Protein AF-A0AAV1QJA2-F1 (afdb_monomer)

Sequence (203 aa):
ILEAPDDVLLERSQGKLVDPLTGDVYHQTFIWPPDAAVAGRLEERRSQSETQRLAELQRYRCEVTGLSSTYQHVLKKISGDQPATDVYQQVLAFVQTRHRSRTPRILLLGPPGSGKSHQAKMLSEKYKLVDVCCGQLLRSVAADGSALGEEIQSYLDSGRPVPDTLVLQVLGERLSRVDCSCRGWILHGFPCDLQQAKSLQES

Organism: Scomber scombrus (NCBI:txid13677)

Secondary structure (DSSP, 8-state):
-EE--HHHHHHTTSSEEE-TTT--EEETTTB--S-HHHHTT-EE--PPPHHHHHHHHHHHHHHHHHHHHHTTTT---EESSS-HHHHHHHHHHHHHT---SS--EEEE---TTS-HHHHHHHHHHHHTPEEEEHHHHHHHHHTS--HHHHHHHHHHHTTPPPPHHHHHHHHHHHHHSHHHHHH-EEEES---SHHHHHHHHH-

pLDDT: mean 87.48, std 7.42, range [51.69, 95.75]

Radius of gyration: 16.8 Å; Cα contacts (8 Å, |Δi|>4): 249; chains: 1; bounding box: 40×44×44 Å

InterPro domains:
  IPR000850 Adenylate kinase/UMP-CMP kinase [PR00094] (107-120)
  IPR000850 Adenylate kinase/UMP-CMP kinase [PR00094] (135-149)
  IPR000850 Adenylate kinase/UMP-CMP kinase [PR00094] (185-201)
  IPR000850 Adenylate kinase/UMP-CMP kinase [PTHR23359] (96-202)
  IPR000850 Adenylate kinase/UMP-CMP kinase [cd01428] (105-202)
  IPR027417 P-loop containing nucleoside triphosphate hydrolase [G3DSA:3.40.50.300] (1-99)
  IPR027417 P-loop containing nucleoside triphosphate hydrolase [G3DSA:3.40.50.300] (100-203)
  IPR027417 P-loop containing nucleoside triphosphate hydrolase [SSF52540] (50-127)
  IPR027417 P-loop containing nucleoside triphosphate hydrolase [SSF52540] (104-201)

Solvent-accessible surface area (backbone atoms only — not comparable to full-atom values): 11539 Å² total; per-residue (Å²): 66,40,42,63,59,68,69,62,25,54,58,53,53,49,63,38,26,29,31,81,87,80,63,48,71,36,24,74,87,87,40,66,69,90,46,66,76,57,53,78,56,48,38,77,51,88,76,70,53,71,69,54,52,52,50,52,47,52,51,38,63,65,24,48,58,49,48,48,61,78,40,53,94,80,60,58,82,42,65,44,82,56,60,71,68,57,40,45,51,54,54,46,53,59,64,60,71,61,87,56,106,59,57,51,78,42,79,56,49,58,53,77,44,50,50,59,70,53,53,42,51,58,47,18,70,74,66,59,29,39,69,41,47,45,70,58,52,53,51,54,41,28,70,64,75,42,77,68,10,51,55,48,35,54,25,61,76,69,70,44,84,71,55,66,71,60,53,49,52,55,47,51,57,60,54,67,33,67,64,32,62,68,42,4,32,36,34,26,81,54,66,78,39,50,68,50,46,51,56,63,72,77,106

Nearest PDB structures (foldseek):
  6rze-assembly1_A  TM=8.597E-01  e=1.613E-08  Escherichia coli
  6s36-assembly1_A  TM=8.596E-01  e=2.341E-08  Escherichia coli
  4w5h-assembly1_A  TM=8.570E-01  e=6.288E-07  Streptococcus pneumoniae D39
  1dvr-assembly1_B  TM=8.888E-01  e=1.596E-06  Saccharomyces cerevisiae
  3umf-assembly1_A  TM=8.681E-01  e=2.790E-06  Schistosoma mansoni

Mean predicted aligned error: 7.93 Å

Foldseek 3Di:
DEDEDPVLQLVLLPQWWAQPPPRAIAGPPQGADPDPVSNVRIDDDPRDDSVVLVVQVVLLVVFVVLVCVLCVVLDDYDYLPDRPVVSLVVVVVSQPVDPDPFQGAAEQDDGHSSCSRVSQVVCCVVQVAAEAELVVLLCVLLPPPDPLNVVSVVCVVVVHDDDLVSSCVSVVVVCPDPRCRPRNHYYYPPDSHNVRVVVVVVD

Structure (mmCIF, N/CA/C/O backbone):
data_AF-A0AAV1QJA2-F1
#
_entry.id   AF-A0AAV1QJA2-F1
#
loop_
_atom_site.group_PDB
_atom_site.id
_atom_site.type_symbol
_atom_site.label_atom_id
_atom_site.label_alt_id
_atom_site.label_comp_id
_atom_site.label_asym_id
_atom_site.label_entity_id
_atom_site.label_seq_id
_atom_site.pdbx_PDB_ins_code
_atom_site.Cartn_x
_atom_site.Cartn_y
_atom_site.Cartn_z
_atom_site.occupancy
_atom_site.B_iso_or_equiv
_atom_site.auth_seq_id
_atom_site.auth_comp_id
_atom_site.auth_asym_id
_atom_site.auth_atom_id
_atom_site.pdbx_PDB_model_num
ATOM 1 N N . ILE A 1 1 ? 9.629 -4.278 1.537 1.00 87.88 1 ILE A N 1
ATOM 2 C CA . ILE A 1 1 ? 9.748 -2.843 1.192 1.00 87.88 1 ILE A CA 1
ATOM 3 C C . ILE A 1 1 ? 10.308 -2.733 -0.214 1.00 87.88 1 ILE A C 1
ATOM 5 O O . ILE A 1 1 ? 11.307 -3.388 -0.501 1.00 87.88 1 ILE A O 1
ATOM 9 N N . LEU A 1 2 ? 9.653 -1.936 -1.060 1.00 91.06 2 LEU A N 1
ATOM 10 C CA . LEU A 1 2 ? 10.176 -1.534 -2.367 1.00 91.06 2 LEU A CA 1
ATOM 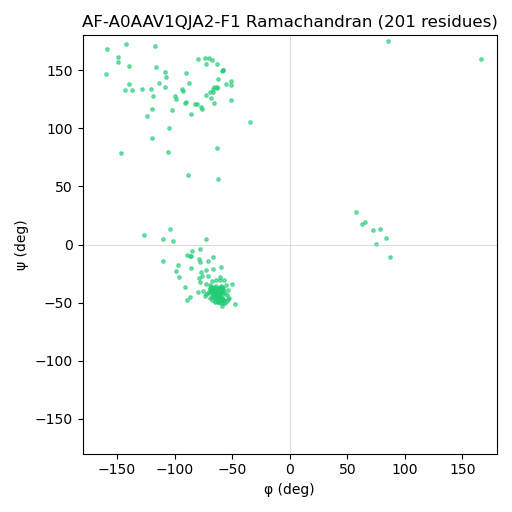11 C C . LEU A 1 2 ? 10.970 -0.231 -2.217 1.00 91.06 2 LEU A C 1
ATOM 13 O O . LEU A 1 2 ? 10.412 0.764 -1.753 1.00 91.06 2 LEU A O 1
ATOM 17 N N . GLU A 1 3 ? 12.247 -0.245 -2.589 1.00 90.75 3 GLU A N 1
ATOM 18 C CA . GLU A 1 3 ? 13.162 0.901 -2.485 1.00 90.75 3 GLU A CA 1
ATOM 19 C C . GLU A 1 3 ? 13.575 1.381 -3.876 1.00 90.75 3 GLU A C 1
ATOM 21 O O . GLU A 1 3 ? 13.852 0.568 -4.743 1.00 90.75 3 GLU A O 1
ATOM 26 N N . ALA A 1 4 ? 13.641 2.688 -4.101 1.00 90.25 4 ALA A N 1
ATOM 27 C CA . ALA A 1 4 ? 14.201 3.255 -5.325 1.00 90.25 4 ALA A CA 1
ATOM 28 C C . ALA A 1 4 ? 14.844 4.623 -5.019 1.00 90.25 4 ALA A C 1
ATOM 30 O O . ALA A 1 4 ? 14.553 5.191 -3.951 1.00 90.25 4 ALA A O 1
ATOM 31 N N . PRO A 1 5 ? 15.723 5.124 -5.904 1.00 89.81 5 PRO A N 1
ATOM 32 C CA . PRO A 1 5 ? 16.243 6.489 -5.850 1.00 89.81 5 PRO A CA 1
ATOM 33 C C . PRO A 1 5 ? 15.130 7.548 -5.925 1.00 89.81 5 PRO A C 1
ATOM 35 O O . PRO A 1 5 ? 14.073 7.308 -6.513 1.00 89.81 5 PRO A O 1
ATOM 38 N N . ASP A 1 6 ? 15.336 8.705 -5.292 1.00 87.75 6 ASP A N 1
ATOM 39 C CA . ASP A 1 6 ? 14.297 9.739 -5.175 1.00 87.75 6 ASP A CA 1
ATOM 40 C C . ASP A 1 6 ? 13.982 10.409 -6.521 1.00 87.75 6 ASP A C 1
ATOM 42 O O . ASP A 1 6 ? 12.818 10.662 -6.809 1.00 87.75 6 ASP A O 1
ATOM 46 N N . ASP A 1 7 ? 14.983 10.626 -7.369 1.00 87.06 7 ASP A N 1
ATOM 47 C CA . ASP A 1 7 ? 14.836 11.109 -8.748 1.00 87.06 7 ASP A CA 1
ATOM 48 C C . ASP A 1 7 ? 13.940 10.181 -9.582 1.00 87.06 7 ASP A C 1
ATOM 50 O O . ASP A 1 7 ? 12.962 10.633 -10.181 1.00 87.06 7 ASP A O 1
ATOM 54 N N . VAL A 1 8 ? 14.181 8.869 -9.510 1.00 88.25 8 VAL A N 1
ATOM 55 C CA . VAL A 1 8 ? 13.352 7.848 -10.171 1.00 88.25 8 VAL A CA 1
ATOM 56 C C . VAL A 1 8 ? 11.915 7.865 -9.635 1.00 88.25 8 VAL A C 1
ATOM 58 O O . VAL A 1 8 ? 10.948 7.715 -10.387 1.00 88.25 8 VAL A O 1
ATOM 61 N N . LEU A 1 9 ? 11.737 8.038 -8.322 1.00 88.19 9 LEU A N 1
ATOM 62 C CA . LEU A 1 9 ? 10.411 8.096 -7.700 1.00 88.19 9 LEU A CA 1
ATOM 63 C C . LEU A 1 9 ? 9.649 9.367 -8.074 1.00 88.19 9 LEU A C 1
ATOM 65 O O . LEU A 1 9 ? 8.435 9.294 -8.283 1.00 88.19 9 LEU A O 1
ATOM 69 N N . LEU A 1 10 ? 10.339 10.505 -8.169 1.00 86.06 10 LEU A N 1
ATOM 70 C CA . LEU A 1 10 ? 9.771 11.777 -8.602 1.00 86.06 10 LEU A CA 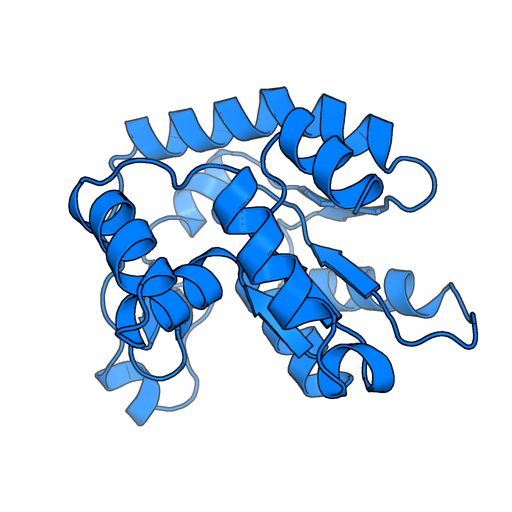1
ATOM 71 C C . LEU A 1 10 ? 9.330 11.701 -10.060 1.00 86.06 10 LEU A C 1
ATOM 73 O O . LEU A 1 10 ? 8.190 12.058 -10.351 1.00 86.06 10 LEU A O 1
ATOM 77 N N . GLU A 1 11 ? 10.148 11.143 -10.948 1.00 85.50 11 GLU A N 1
ATOM 78 C CA . GLU A 1 11 ? 9.773 10.932 -12.348 1.00 85.50 11 GLU A CA 1
ATOM 79 C C . GLU A 1 11 ? 8.524 10.039 -12.459 1.00 85.50 11 GLU A C 1
ATOM 81 O O . GLU A 1 11 ? 7.501 10.456 -12.998 1.00 85.50 11 GLU A O 1
ATOM 86 N N . ARG A 1 12 ? 8.534 8.858 -11.822 1.00 86.56 12 ARG A N 1
ATOM 87 C CA . ARG A 1 12 ? 7.398 7.905 -11.808 1.00 86.56 12 ARG A CA 1
ATOM 88 C C . ARG A 1 12 ? 6.158 8.409 -11.072 1.00 86.56 12 ARG A C 1
ATOM 90 O O . ARG A 1 12 ? 5.112 7.749 -11.040 1.00 86.56 12 ARG A O 1
ATOM 97 N N . SER A 1 13 ? 6.281 9.515 -10.348 1.00 81.56 13 SER A N 1
ATOM 98 C CA . SER A 1 13 ? 5.158 10.141 -9.660 1.00 81.56 13 SER A CA 1
ATOM 99 C C . SER A 1 13 ? 4.372 11.103 -10.546 1.00 81.56 13 SER A C 1
ATOM 101 O O . SER A 1 13 ? 3.210 11.385 -10.226 1.00 81.56 13 SER A O 1
ATOM 103 N N . GLN A 1 14 ? 4.990 11.578 -11.627 1.00 82.88 14 GLN A N 1
ATOM 104 C CA . GLN A 1 14 ? 4.367 12.371 -12.679 1.00 82.88 14 GLN A CA 1
ATOM 105 C C . GLN A 1 14 ? 3.602 11.438 -13.630 1.00 82.88 14 GLN A C 1
ATOM 107 O O . GLN A 1 14 ? 3.802 10.235 -13.594 1.00 82.88 14 GLN A O 1
ATOM 112 N N . GLY A 1 15 ? 2.643 11.937 -14.413 1.00 81.50 15 GLY A N 1
ATOM 113 C CA . GLY A 1 15 ? 1.944 11.108 -15.414 1.00 81.50 15 GLY A CA 1
ATOM 114 C C . GLY A 1 15 ? 1.134 9.916 -14.869 1.00 81.50 15 GLY A C 1
ATOM 115 O O . GLY A 1 15 ? 0.805 9.004 -15.632 1.00 81.50 15 GLY A O 1
ATOM 116 N N . LYS A 1 16 ? 0.814 9.895 -13.565 1.00 85.62 16 LYS A N 1
ATOM 117 C CA . LYS A 1 16 ? -0.076 8.895 -12.957 1.00 85.62 16 LYS A CA 1
ATOM 118 C C . LYS A 1 16 ? -1.521 9.138 -13.368 1.00 85.62 16 LYS A C 1
ATOM 120 O O . LYS A 1 16 ? -2.076 10.210 -13.134 1.00 85.62 16 LYS A O 1
ATOM 125 N N . LEU A 1 17 ? -2.138 8.080 -13.860 1.00 87.94 17 LEU A N 1
ATOM 126 C CA . LEU A 1 17 ? -3.527 8.034 -14.275 1.00 87.94 17 LEU A CA 1
ATOM 127 C C . LEU A 1 17 ? -4.300 7.059 -13.387 1.00 87.94 17 LEU A C 1
ATOM 1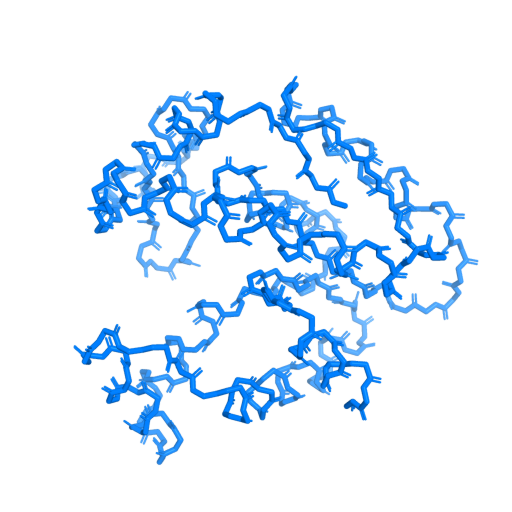29 O O . LEU A 1 17 ? -3.715 6.124 -12.832 1.00 87.94 17 LEU A O 1
ATOM 133 N N . VAL A 1 18 ? -5.601 7.276 -13.230 1.00 87.44 18 VAL A N 1
ATOM 134 C CA . VAL A 1 18 ? -6.482 6.394 -12.455 1.00 87.44 18 VAL A CA 1
ATOM 135 C C . VAL A 1 18 ? -7.688 6.015 -13.304 1.00 87.44 18 VAL A C 1
ATOM 137 O O . VAL A 1 18 ? -8.289 6.877 -13.936 1.00 87.44 18 VAL A O 1
ATOM 140 N N . ASP A 1 19 ? -8.036 4.730 -13.313 1.00 89.12 19 ASP A N 1
ATOM 141 C CA . ASP A 1 19 ? -9.316 4.267 -13.853 1.00 89.12 19 ASP A CA 1
ATOM 142 C C . ASP A 1 19 ? -10.425 4.564 -12.825 1.00 89.12 19 ASP A C 1
ATOM 144 O O . ASP A 1 19 ? -10.365 4.026 -11.715 1.00 89.12 19 ASP A O 1
ATOM 148 N N . PRO A 1 20 ? -11.433 5.397 -13.139 1.00 84.69 20 PRO A N 1
ATOM 149 C CA . PRO A 1 20 ? -12.494 5.746 -12.196 1.00 84.69 20 PRO A CA 1
ATOM 150 C C . PRO A 1 20 ? -13.407 4.562 -11.841 1.00 84.69 20 PRO A C 1
ATOM 152 O O . PRO A 1 20 ? -14.054 4.597 -10.797 1.00 84.69 20 PRO A O 1
ATOM 155 N N . LEU A 1 21 ? -13.458 3.506 -12.666 1.00 84.38 21 LEU A N 1
ATOM 156 C CA . LEU A 1 21 ? -14.321 2.345 -12.424 1.00 84.38 21 LEU A CA 1
ATOM 157 C C . LEU A 1 21 ? -13.663 1.303 -11.523 1.00 84.38 21 LEU A C 1
ATOM 159 O O . LEU A 1 21 ? -14.301 0.771 -10.617 1.00 84.38 21 LEU A O 1
ATOM 163 N N . THR A 1 22 ? -12.396 0.982 -11.785 1.00 84.00 22 THR A N 1
ATOM 164 C CA . THR A 1 22 ? -11.672 -0.054 -11.030 1.00 84.00 22 THR A CA 1
ATOM 165 C C . THR A 1 22 ? -10.805 0.529 -9.918 1.00 84.00 22 THR A C 1
ATOM 167 O O . THR A 1 22 ? -10.387 -0.185 -9.011 1.00 84.00 22 THR A O 1
ATOM 170 N N . GLY A 1 23 ? -10.510 1.829 -9.983 1.00 80.31 23 GLY A N 1
ATOM 171 C CA . GLY A 1 23 ? -9.547 2.503 -9.122 1.00 80.31 23 GLY A CA 1
ATOM 172 C C . GLY A 1 23 ? -8.086 2.210 -9.478 1.00 80.31 23 GLY A C 1
ATOM 173 O O . GLY A 1 23 ? -7.193 2.711 -8.783 1.00 80.31 23 GLY A O 1
ATOM 174 N N . ASP A 1 24 ? -7.821 1.408 -10.512 1.00 84.06 24 ASP A N 1
ATOM 175 C CA . ASP A 1 24 ? -6.474 0.984 -10.885 1.00 84.06 24 ASP A CA 1
ATOM 176 C C . ASP A 1 24 ? -5.590 2.164 -11.279 1.00 84.06 24 ASP A C 1
ATOM 178 O O . ASP A 1 24 ? -6.028 3.112 -11.929 1.00 84.06 24 ASP A O 1
ATOM 182 N N . VAL A 1 25 ? -4.314 2.090 -10.894 1.00 85.69 25 VAL A N 1
ATOM 183 C CA . VAL A 1 25 ? -3.331 3.134 -11.193 1.00 85.69 25 VAL A CA 1
ATOM 184 C C . VAL A 1 25 ? -2.501 2.729 -12.403 1.00 85.69 25 VAL A C 1
ATOM 186 O O . VAL A 1 25 ? -1.836 1.691 -12.390 1.00 85.69 25 VAL A O 1
ATOM 189 N N . TYR A 1 26 ? -2.486 3.608 -13.395 1.00 87.81 26 TYR A N 1
ATOM 190 C CA . TYR A 1 26 ? -1.695 3.509 -14.614 1.00 87.81 26 TYR A CA 1
ATOM 191 C C . TYR A 1 26 ? -0.698 4.667 -14.696 1.00 87.81 26 TYR A C 1
ATOM 193 O O . TYR A 1 26 ? -0.719 5.601 -13.890 1.00 87.81 26 TYR A O 1
ATOM 201 N N . HIS A 1 27 ? 0.209 4.596 -15.660 1.00 88.88 27 HIS A N 1
ATOM 202 C CA . HIS A 1 27 ? 1.216 5.616 -15.896 1.00 88.88 27 HIS A CA 1
ATOM 203 C C . HIS A 1 27 ? 1.449 5.786 -17.395 1.00 88.88 27 HIS A C 1
ATOM 205 O O . HIS A 1 27 ? 1.671 4.799 -18.091 1.00 88.88 27 HIS A O 1
ATOM 211 N N . GLN A 1 28 ? 1.481 7.035 -17.865 1.00 86.69 28 GLN A N 1
ATOM 212 C CA . GLN A 1 28 ? 1.651 7.380 -19.285 1.00 86.69 28 GLN A CA 1
ATOM 213 C C . GLN A 1 28 ? 2.882 6.711 -19.926 1.00 86.69 28 GLN A C 1
ATOM 215 O O . GLN A 1 28 ? 2.776 6.116 -20.990 1.00 86.69 28 GLN A O 1
ATOM 220 N N . THR A 1 29 ? 4.030 6.756 -19.245 1.00 85.19 29 THR A N 1
ATOM 221 C CA . THR A 1 29 ? 5.292 6.163 -19.725 1.00 85.19 29 THR A CA 1
ATOM 222 C C . THR A 1 29 ? 5.517 4.702 -19.324 1.00 85.19 29 THR A C 1
ATOM 224 O O . THR A 1 29 ? 5.908 3.889 -20.153 1.00 85.19 29 THR A O 1
ATOM 227 N N . PHE A 1 30 ? 5.326 4.351 -18.046 1.00 82.88 30 PHE A N 1
ATOM 228 C CA . PHE A 1 30 ? 5.835 3.075 -17.523 1.00 82.88 30 PHE A CA 1
ATOM 229 C C . PHE A 1 30 ? 4.806 1.941 -17.505 1.00 82.88 30 PHE A C 1
ATOM 231 O O . PHE A 1 30 ? 5.194 0.775 -17.519 1.00 82.88 30 PHE A O 1
ATOM 238 N N . ILE A 1 31 ? 3.510 2.256 -17.392 1.00 84.88 31 ILE A N 1
ATOM 239 C CA . ILE A 1 31 ? 2.448 1.264 -17.156 1.00 84.88 31 ILE A CA 1
ATOM 240 C C . ILE A 1 31 ? 1.172 1.725 -17.867 1.00 84.88 31 ILE A C 1
ATOM 242 O O . ILE A 1 31 ? 0.258 2.269 -17.245 1.00 84.88 31 ILE A O 1
ATOM 246 N N . TRP A 1 32 ? 1.112 1.511 -19.177 1.00 86.88 32 TRP A N 1
ATOM 247 C CA . TRP A 1 32 ? -0.069 1.832 -19.976 1.00 86.88 32 TRP A CA 1
ATOM 248 C C . TRP A 1 32 ? -1.065 0.659 -19.994 1.00 86.88 32 TRP A C 1
ATOM 250 O O . TRP A 1 32 ? -0.627 -0.493 -20.084 1.00 86.88 32 TRP A O 1
ATOM 260 N N . PRO A 1 33 ? -2.391 0.891 -19.897 1.00 88.50 33 PRO A N 1
ATOM 261 C CA . PRO A 1 33 ? -3.362 -0.186 -20.046 1.00 88.50 33 PRO A CA 1
ATOM 262 C C . PRO A 1 33 ? -3.298 -0.796 -21.459 1.00 88.50 33 PRO A C 1
ATOM 264 O O . PRO A 1 33 ? -3.277 -0.060 -22.444 1.00 88.50 33 PRO A O 1
ATOM 267 N N . PRO A 1 34 ? -3.324 -2.134 -21.589 1.00 84.81 34 PRO A N 1
ATOM 268 C CA . PRO A 1 34 ? -3.385 -2.785 -22.898 1.00 84.81 34 PRO A CA 1
ATOM 269 C C . PRO A 1 34 ? -4.765 -2.655 -23.565 1.00 84.81 34 PRO A C 1
ATOM 271 O O . PRO A 1 34 ? -4.874 -2.787 -24.780 1.00 84.81 34 PRO A O 1
ATOM 274 N N . ASP A 1 35 ? -5.819 -2.405 -22.782 1.00 89.81 35 ASP A N 1
ATOM 275 C CA . ASP A 1 35 ? -7.191 -2.238 -23.262 1.00 89.81 35 ASP A CA 1
ATOM 276 C C . ASP A 1 35 ? -7.484 -0.764 -23.594 1.00 89.81 35 ASP A C 1
ATOM 278 O O . ASP A 1 35 ? -7.394 0.119 -22.734 1.00 89.81 35 ASP A O 1
ATOM 282 N N . ALA A 1 36 ? -7.879 -0.504 -24.842 1.00 88.62 36 ALA A N 1
ATOM 283 C CA . ALA A 1 36 ? -8.221 0.827 -25.334 1.00 88.62 36 ALA A CA 1
ATOM 284 C C . ALA A 1 36 ? -9.453 1.434 -24.635 1.00 88.62 36 ALA A C 1
ATOM 286 O O . ALA A 1 36 ? -9.519 2.652 -24.468 1.00 88.62 36 ALA A O 1
ATOM 287 N N . ALA A 1 37 ? -10.406 0.611 -24.185 1.00 89.00 37 ALA A N 1
ATOM 288 C CA . ALA A 1 37 ? -11.571 1.088 -23.443 1.00 89.00 37 ALA A CA 1
ATOM 289 C C . ALA A 1 37 ? -11.187 1.592 -22.044 1.00 89.00 37 ALA A C 1
ATOM 291 O O . ALA A 1 37 ? -11.767 2.561 -21.556 1.00 89.00 37 ALA A O 1
ATOM 292 N N . VAL A 1 38 ? -10.190 0.958 -21.412 1.00 88.12 38 VAL A N 1
ATOM 293 C CA . VAL A 1 38 ? -9.603 1.432 -20.150 1.00 88.12 38 VAL A CA 1
ATOM 294 C C . VAL A 1 38 ? -8.825 2.721 -20.401 1.00 88.12 38 VAL A C 1
ATOM 296 O O . VAL A 1 38 ? -9.022 3.692 -19.680 1.00 88.12 38 VAL A O 1
ATOM 299 N N . ALA A 1 39 ? -8.004 2.766 -21.457 1.00 88.19 39 ALA A N 1
ATOM 300 C CA . ALA A 1 39 ? -7.207 3.940 -21.816 1.00 88.19 39 ALA A CA 1
ATOM 301 C C . ALA A 1 39 ? -8.055 5.209 -22.019 1.00 88.19 39 ALA A C 1
ATOM 303 O O . ALA A 1 39 ? -7.681 6.277 -21.541 1.00 88.19 39 ALA A O 1
ATOM 304 N N . GLY A 1 40 ? -9.206 5.090 -22.691 1.00 88.12 40 GLY A N 1
ATOM 305 C CA . GLY A 1 40 ? -10.081 6.225 -23.006 1.00 88.12 40 GLY A CA 1
ATOM 306 C C . GLY A 1 40 ? -10.825 6.833 -21.812 1.00 88.12 40 GLY A C 1
ATOM 307 O O . GLY A 1 40 ? -11.352 7.934 -21.940 1.00 88.12 40 GLY A O 1
ATOM 308 N N . ARG A 1 41 ? -10.871 6.142 -20.666 1.00 90.25 41 ARG A N 1
ATOM 309 C CA . ARG A 1 41 ? -11.543 6.614 -19.440 1.00 90.25 41 ARG A CA 1
ATOM 310 C C . ARG A 1 41 ? -10.583 6.976 -18.307 1.00 90.25 41 ARG A C 1
ATOM 312 O O . ARG A 1 41 ? -11.037 7.241 -17.201 1.00 90.25 41 ARG A O 1
ATOM 319 N N . LEU A 1 42 ? -9.272 6.925 -18.548 1.00 89.94 42 LEU A N 1
ATOM 320 C CA . LEU A 1 42 ? -8.278 7.258 -17.535 1.00 89.94 42 LEU A CA 1
ATOM 321 C C . LEU A 1 42 ? -8.301 8.752 -17.212 1.00 89.94 42 LEU A C 1
ATOM 323 O O . LEU A 1 42 ? -8.214 9.591 -18.105 1.00 89.94 42 LEU A O 1
ATOM 327 N N . GLU A 1 43 ? -8.331 9.072 -15.923 1.00 86.38 43 GLU A N 1
ATOM 328 C CA . GLU A 1 43 ? -8.297 10.449 -15.438 1.00 86.38 43 GLU A CA 1
ATOM 329 C C . GLU A 1 43 ? -6.940 10.778 -14.813 1.00 86.38 43 GLU A C 1
ATOM 331 O O . GLU A 1 43 ? -6.308 9.944 -14.148 1.00 86.38 43 GLU A O 1
ATOM 336 N N . GLU A 1 44 ? -6.486 12.019 -14.998 1.00 79.75 44 GLU A N 1
ATOM 337 C CA . GLU A 1 44 ? -5.318 12.524 -14.285 1.00 79.75 44 GLU A CA 1
ATOM 338 C C . GLU A 1 44 ? -5.621 12.609 -12.793 1.00 79.75 44 GLU A C 1
ATOM 340 O O . GLU A 1 44 ? -6.533 13.300 -12.331 1.00 79.75 44 GLU A O 1
ATOM 345 N N . ARG A 1 45 ? -4.812 11.914 -11.997 1.00 69.94 45 ARG A N 1
ATOM 346 C CA . ARG A 1 45 ? -4.913 12.021 -10.548 1.00 69.94 45 ARG A CA 1
ATOM 347 C C . ARG A 1 45 ? -4.465 13.421 -10.147 1.00 69.94 45 ARG A C 1
ATOM 349 O O . ARG A 1 45 ? -3.335 13.770 -10.479 1.00 69.94 45 ARG A O 1
ATOM 356 N N . ARG A 1 46 ? -5.298 14.166 -9.391 1.00 64.12 46 ARG A N 1
ATOM 357 C CA . ARG A 1 46 ? -4.971 15.505 -8.843 1.00 64.12 46 ARG A CA 1
ATOM 358 C C . ARG A 1 46 ? -3.487 15.573 -8.483 1.00 64.12 46 ARG A C 1
ATOM 360 O O . ARG A 1 46 ? -3.042 14.929 -7.528 1.00 64.12 46 ARG A O 1
ATOM 367 N N . SER A 1 47 ? -2.722 16.279 -9.310 1.00 57.84 47 SER A N 1
ATOM 368 C CA . SER A 1 47 ? -1.273 16.264 -9.225 1.00 57.84 47 SER A CA 1
ATOM 369 C C . SER A 1 47 ? -0.848 17.130 -8.051 1.00 57.84 47 SER A C 1
ATOM 371 O O . SER A 1 47 ? -1.080 18.337 -8.047 1.00 57.84 47 SER A O 1
ATOM 373 N N . GLN A 1 48 ? -0.217 16.512 -7.060 1.00 65.44 48 GLN A N 1
ATOM 374 C CA . GLN A 1 48 ? 0.508 17.241 -6.029 1.00 65.44 48 GLN A CA 1
ATOM 375 C C . GLN A 1 48 ? 1.599 18.108 -6.669 1.00 65.44 48 GLN A C 1
ATOM 377 O O . GLN A 1 48 ? 2.150 17.741 -7.711 1.00 65.44 48 GLN A O 1
ATOM 382 N N . SER A 1 49 ? 1.940 19.238 -6.051 1.00 78.62 49 SER A N 1
ATOM 383 C CA . SER A 1 49 ? 3.122 19.998 -6.465 1.00 78.62 49 SER A CA 1
ATOM 384 C C . SER A 1 49 ? 4.387 19.163 -6.249 1.00 78.62 49 SER A C 1
ATOM 386 O O . SER A 1 49 ? 4.429 18.268 -5.405 1.00 78.62 49 SER A O 1
ATOM 388 N N . GLU A 1 50 ? 5.454 19.451 -6.989 1.00 78.75 50 GLU A N 1
ATOM 389 C CA . GLU A 1 50 ? 6.752 18.797 -6.780 1.00 78.75 50 GLU A CA 1
ATOM 390 C C . GLU A 1 50 ? 7.233 18.914 -5.323 1.00 78.75 50 GLU A C 1
ATOM 392 O O . GLU A 1 50 ? 7.682 17.935 -4.730 1.00 78.75 50 GLU A O 1
ATOM 397 N N . THR A 1 51 ? 7.015 20.074 -4.699 1.00 82.56 51 THR A N 1
ATOM 398 C CA . THR A 1 51 ? 7.305 20.313 -3.279 1.00 82.56 51 THR A CA 1
ATOM 399 C C . THR A 1 51 ? 6.514 19.403 -2.338 1.00 82.56 51 THR A C 1
ATOM 401 O O . THR A 1 51 ? 7.077 18.886 -1.376 1.00 82.56 51 THR A O 1
ATOM 404 N N . GLN A 1 52 ? 5.232 19.152 -2.618 1.00 82.94 52 GLN A N 1
ATOM 405 C CA . GLN A 1 52 ? 4.410 18.219 -1.840 1.00 82.94 52 GLN A CA 1
ATOM 406 C C . GLN A 1 52 ? 4.915 16.778 -1.978 1.00 82.94 52 GLN A C 1
ATOM 408 O O . GLN A 1 52 ? 4.991 16.059 -0.986 1.00 82.94 52 GLN A O 1
ATOM 413 N N . ARG A 1 53 ? 5.329 16.370 -3.182 1.00 81.44 53 ARG A N 1
ATOM 414 C CA . ARG A 1 53 ? 5.874 15.025 -3.423 1.00 81.44 53 ARG A CA 1
ATOM 415 C C . ARG A 1 53 ? 7.204 14.801 -2.711 1.00 81.44 53 ARG A C 1
ATOM 417 O O . ARG A 1 53 ? 7.406 13.751 -2.107 1.00 81.44 53 ARG A O 1
ATOM 424 N N . LEU A 1 54 ? 8.088 15.797 -2.746 1.00 84.44 54 LEU A N 1
ATOM 425 C CA . LEU A 1 54 ? 9.339 15.787 -1.987 1.00 84.44 54 LEU A CA 1
ATOM 426 C C . LEU A 1 54 ? 9.073 15.691 -0.482 1.00 84.44 54 LEU A C 1
ATOM 428 O O . LEU A 1 54 ? 9.714 14.892 0.198 1.00 84.44 54 LEU A O 1
ATOM 432 N N . ALA A 1 55 ? 8.095 16.441 0.032 1.00 86.06 55 ALA A N 1
ATOM 433 C CA . ALA A 1 55 ? 7.703 16.364 1.436 1.00 86.06 55 ALA A CA 1
ATOM 434 C C . ALA A 1 55 ? 7.156 14.973 1.813 1.00 86.06 55 ALA A C 1
ATOM 436 O O . ALA A 1 55 ? 7.518 14.438 2.862 1.00 86.06 55 ALA A O 1
ATOM 437 N N . GLU A 1 56 ? 6.342 14.342 0.957 1.00 83.75 56 GLU A N 1
ATOM 438 C CA . GLU A 1 56 ? 5.876 12.963 1.169 1.00 83.75 56 GLU A CA 1
ATOM 439 C C . GLU A 1 56 ? 7.024 11.947 1.160 1.00 83.75 56 GLU A C 1
ATOM 441 O O . GLU A 1 56 ? 7.051 11.041 1.998 1.00 83.75 56 GLU A O 1
ATOM 446 N N . LEU A 1 57 ? 7.981 12.090 0.237 1.00 86.88 57 LEU A N 1
ATOM 447 C CA . LEU A 1 57 ? 9.169 11.238 0.181 1.00 86.88 57 LEU A CA 1
ATOM 448 C C . LEU A 1 57 ? 10.015 11.390 1.444 1.00 86.88 57 LEU A C 1
ATOM 450 O O . LEU A 1 57 ? 10.358 10.386 2.066 1.00 86.88 57 LEU A O 1
ATOM 454 N N . GLN A 1 58 ? 10.296 12.622 1.871 1.00 86.62 58 GLN A N 1
ATOM 455 C CA . GLN A 1 58 ? 11.033 12.888 3.107 1.00 86.62 58 GLN A CA 1
ATOM 456 C C . GLN A 1 58 ? 10.317 12.307 4.326 1.00 86.62 58 GLN A C 1
ATOM 458 O O . GLN A 1 58 ? 10.942 11.614 5.129 1.00 86.62 58 GLN A O 1
ATOM 463 N N . ARG A 1 59 ? 8.998 12.504 4.432 1.00 87.12 59 ARG A N 1
ATOM 464 C CA . ARG A 1 59 ? 8.191 11.898 5.495 1.00 87.12 59 ARG A CA 1
ATOM 465 C C . ARG A 1 59 ? 8.324 10.375 5.485 1.00 87.12 59 ARG A C 1
ATOM 467 O O . ARG A 1 59 ? 8.616 9.788 6.521 1.00 87.12 59 ARG A O 1
ATOM 474 N N . TYR A 1 60 ? 8.193 9.733 4.323 1.00 87.56 60 TYR A N 1
ATOM 475 C CA . TYR A 1 60 ? 8.395 8.288 4.205 1.00 87.56 60 TYR A CA 1
ATOM 476 C C . TYR A 1 60 ? 9.804 7.860 4.649 1.00 87.56 60 TYR A C 1
ATOM 478 O O . TYR A 1 60 ? 9.941 6.849 5.332 1.00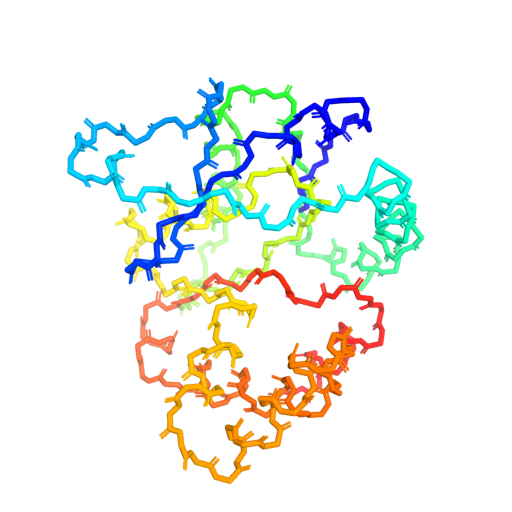 87.56 60 TYR A O 1
ATOM 486 N N . ARG A 1 61 ? 10.857 8.612 4.301 1.00 87.56 61 ARG A N 1
ATOM 487 C CA . ARG A 1 61 ? 12.243 8.311 4.710 1.00 87.56 61 ARG A CA 1
ATOM 488 C C . ARG A 1 61 ? 12.434 8.395 6.227 1.00 87.56 61 ARG A C 1
ATOM 490 O O . ARG A 1 61 ? 13.162 7.573 6.781 1.00 87.56 61 ARG A O 1
ATOM 497 N N . CYS A 1 62 ? 11.763 9.326 6.901 1.00 86.06 62 CYS A N 1
ATOM 498 C CA . CYS A 1 62 ? 11.769 9.392 8.363 1.00 86.06 62 CYS A CA 1
ATOM 499 C C . CYS A 1 62 ? 11.079 8.165 8.983 1.00 86.06 62 CYS A C 1
ATOM 501 O O . CYS A 1 62 ? 11.623 7.534 9.889 1.00 86.06 62 CYS A O 1
ATOM 503 N N . GLU A 1 63 ? 9.921 7.778 8.447 1.00 87.81 63 GLU A N 1
ATOM 504 C CA . GLU A 1 63 ? 9.088 6.706 9.008 1.00 87.81 63 GLU A CA 1
ATOM 505 C C . GLU A 1 63 ? 9.590 5.292 8.682 1.00 87.81 63 GLU A C 1
ATOM 507 O O . GLU A 1 63 ? 9.457 4.368 9.491 1.00 87.81 63 GLU A O 1
ATOM 512 N N . VAL A 1 64 ? 10.206 5.091 7.510 1.00 88.62 64 VAL A N 1
ATOM 513 C CA . VAL A 1 64 ? 10.609 3.756 7.036 1.00 88.62 64 VAL A CA 1
ATOM 514 C C . VAL A 1 64 ? 11.607 3.086 7.975 1.00 88.62 64 VAL A C 1
ATOM 516 O O . VAL A 1 64 ? 11.630 1.859 8.060 1.00 88.62 64 VAL A O 1
ATOM 519 N N . THR A 1 65 ? 12.403 3.865 8.709 1.00 85.19 65 THR A N 1
ATOM 520 C CA . THR A 1 65 ? 13.328 3.347 9.724 1.00 85.19 65 THR A CA 1
ATOM 521 C C . THR A 1 65 ? 12.563 2.662 10.856 1.00 85.19 65 THR A C 1
ATOM 523 O O . THR A 1 65 ? 12.871 1.521 11.207 1.00 85.19 65 THR A O 1
ATOM 526 N N . GLY A 1 66 ? 11.512 3.314 11.363 1.00 86.19 66 GLY A N 1
ATOM 527 C CA . GLY A 1 66 ? 10.619 2.750 12.371 1.00 86.19 66 GLY A CA 1
ATOM 528 C C . GLY A 1 66 ? 9.899 1.503 11.858 1.00 86.19 66 GLY A C 1
ATOM 529 O O . GLY A 1 66 ? 9.980 0.444 12.478 1.00 86.19 66 GLY A O 1
ATOM 530 N N . LEU A 1 67 ? 9.295 1.592 10.667 1.00 88.56 67 LEU A N 1
ATOM 531 C CA . LEU A 1 67 ? 8.599 0.468 10.027 1.00 88.56 67 LEU A CA 1
ATOM 532 C C . LEU A 1 67 ? 9.524 -0.736 9.793 1.00 88.56 67 LEU A C 1
ATOM 534 O O . LEU A 1 67 ? 9.139 -1.884 10.018 1.00 88.56 67 LEU A O 1
ATOM 538 N N . SER A 1 68 ? 10.759 -0.485 9.355 1.00 88.50 68 SER A N 1
ATOM 539 C CA . SER A 1 68 ? 11.733 -1.547 9.090 1.00 88.50 68 SER A CA 1
ATOM 540 C C . SER A 1 68 ? 12.129 -2.280 10.368 1.00 88.50 68 SER A C 1
ATOM 542 O O . SER A 1 68 ? 12.260 -3.502 10.343 1.00 88.50 68 SER A O 1
ATOM 544 N N . SER A 1 69 ? 12.278 -1.549 11.477 1.00 87.94 69 SER A N 1
ATOM 545 C CA . SER A 1 69 ? 12.578 -2.121 12.792 1.00 87.94 69 SER A CA 1
ATOM 546 C C . SER A 1 69 ? 11.432 -3.007 13.291 1.00 87.94 69 SER A C 1
ATOM 548 O O . SER A 1 69 ? 11.642 -4.175 13.623 1.00 87.94 69 SER A O 1
ATOM 550 N N . THR A 1 70 ? 10.191 -2.509 13.236 1.00 88.50 70 THR A N 1
ATOM 551 C CA . THR A 1 70 ? 8.997 -3.237 13.702 1.00 88.50 70 THR A CA 1
ATOM 552 C C . THR A 1 70 ? 8.784 -4.570 12.976 1.00 88.50 70 THR A C 1
ATOM 554 O O . THR A 1 70 ? 8.419 -5.570 13.595 1.00 88.50 70 THR A O 1
ATOM 557 N N . TYR A 1 71 ? 9.055 -4.623 11.669 1.00 87.31 71 TYR A N 1
ATOM 558 C CA . TYR A 1 71 ? 8.821 -5.814 10.844 1.00 87.31 71 TYR A CA 1
ATOM 559 C C . TYR A 1 71 ? 10.094 -6.604 10.498 1.00 87.31 71 TYR A C 1
ATOM 561 O O . TYR A 1 71 ? 10.041 -7.491 9.647 1.00 87.31 71 TYR A O 1
ATOM 569 N N . GLN A 1 72 ? 11.230 -6.347 11.161 1.00 87.56 72 GLN A N 1
ATOM 570 C CA . GLN A 1 72 ? 12.555 -6.866 10.771 1.00 87.56 72 GLN A CA 1
ATOM 571 C C . GLN A 1 72 ? 12.618 -8.386 10.510 1.00 87.56 72 GLN A C 1
ATOM 573 O O . GLN A 1 72 ? 13.319 -8.846 9.614 1.00 87.56 72 GLN A O 1
ATOM 578 N N . HIS A 1 73 ? 11.843 -9.181 11.251 1.00 83.12 73 HIS A N 1
ATOM 579 C CA . HIS A 1 73 ? 11.841 -10.649 11.208 1.00 83.12 73 HIS A CA 1
ATOM 580 C C . HIS A 1 73 ? 11.056 -11.242 10.016 1.00 83.12 73 HIS A C 1
ATOM 582 O O . HIS A 1 73 ? 11.140 -12.442 9.725 1.00 83.12 73 HIS A O 1
ATOM 588 N N . VAL A 1 74 ? 10.264 -10.421 9.326 1.00 85.25 74 VAL A N 1
ATOM 589 C CA . VAL A 1 74 ? 9.448 -10.780 8.150 1.00 85.25 74 VAL A CA 1
ATOM 590 C C . VAL A 1 74 ? 9.718 -9.851 6.963 1.00 85.25 74 VAL A C 1
ATOM 592 O O . VAL A 1 74 ? 9.024 -9.919 5.951 1.00 85.25 74 VAL A O 1
ATOM 595 N N . LEU A 1 75 ? 10.725 -8.983 7.065 1.00 88.81 75 LEU A N 1
ATOM 596 C CA . LEU A 1 75 ? 10.996 -7.941 6.089 1.00 88.81 75 LEU A CA 1
ATOM 597 C C . LEU A 1 75 ? 11.993 -8.400 5.019 1.00 88.81 75 LEU A C 1
ATOM 599 O O . LEU A 1 75 ? 13.090 -8.862 5.321 1.00 88.81 75 LEU A O 1
ATOM 603 N N . LYS A 1 76 ? 11.650 -8.157 3.751 1.00 91.06 76 LYS A N 1
ATOM 604 C CA . LYS A 1 76 ? 12.588 -8.182 2.622 1.00 91.06 76 LYS A CA 1
ATOM 605 C C . LYS A 1 76 ? 12.606 -6.821 1.933 1.00 91.06 76 LYS A C 1
ATOM 607 O O . LYS A 1 76 ? 11.551 -6.239 1.665 1.00 91.06 76 LYS A O 1
ATOM 612 N N . LYS A 1 77 ? 13.806 -6.317 1.653 1.00 92.19 77 LYS A N 1
ATOM 613 C CA . LYS A 1 77 ? 14.039 -5.137 0.812 1.00 92.19 77 LYS A CA 1
ATOM 614 C C . LYS A 1 77 ? 14.287 -5.582 -0.628 1.00 92.19 77 LYS A C 1
ATOM 616 O O . LYS A 1 77 ? 15.012 -6.555 -0.840 1.00 92.19 77 LYS A O 1
ATOM 621 N N . ILE A 1 78 ? 13.641 -4.914 -1.579 1.00 93.81 78 ILE A N 1
ATOM 622 C CA . ILE A 1 78 ? 13.703 -5.203 -3.017 1.00 93.81 78 ILE A CA 1
ATOM 623 C C . ILE A 1 78 ? 13.824 -3.864 -3.746 1.00 93.81 78 ILE A C 1
ATOM 625 O O . ILE A 1 78 ? 13.074 -2.935 -3.440 1.00 93.81 78 ILE A O 1
ATOM 629 N N . SER A 1 79 ? 14.753 -3.767 -4.701 1.00 91.81 79 SER A N 1
ATOM 630 C CA . SER A 1 79 ? 14.862 -2.581 -5.553 1.00 91.81 79 SER A CA 1
ATOM 631 C C . SER A 1 79 ? 13.625 -2.469 -6.445 1.00 91.81 79 SER A C 1
ATOM 633 O O . SER A 1 79 ? 13.207 -3.441 -7.065 1.00 91.81 79 SER A O 1
ATOM 635 N N . GLY A 1 80 ? 13.016 -1.295 -6.501 1.00 89.56 80 GLY A N 1
ATOM 636 C CA . GLY A 1 80 ? 11.992 -0.933 -7.469 1.00 89.56 80 GLY A CA 1
ATOM 637 C C . GLY A 1 80 ? 12.584 -0.326 -8.738 1.00 89.56 80 GLY A C 1
ATOM 638 O O . GLY A 1 80 ? 11.844 -0.120 -9.694 1.00 89.56 80 GLY A O 1
ATOM 639 N N . ASP A 1 81 ? 13.884 -0.024 -8.766 1.00 91.06 81 ASP A N 1
ATOM 640 C CA . ASP A 1 81 ? 14.562 0.551 -9.929 1.00 91.06 81 ASP A CA 1
ATOM 641 C C . ASP A 1 81 ? 15.078 -0.534 -10.884 1.00 91.06 81 ASP A C 1
ATOM 643 O O . ASP A 1 81 ? 16.270 -0.741 -11.079 1.00 91.06 81 ASP A O 1
ATOM 647 N N . GLN A 1 82 ? 14.139 -1.329 -11.380 1.00 91.12 82 GLN A N 1
ATOM 648 C CA . GLN A 1 82 ? 14.352 -2.426 -12.318 1.00 91.12 82 GLN A CA 1
ATOM 649 C C . GLN A 1 82 ? 13.014 -2.706 -13.030 1.00 91.12 82 GLN A C 1
ATOM 651 O O . GLN A 1 82 ? 11.976 -2.187 -12.591 1.00 91.12 82 GLN A O 1
ATOM 656 N N . PRO A 1 83 ? 12.989 -3.506 -14.109 1.00 89.88 83 PRO A N 1
ATOM 657 C CA . PRO A 1 83 ? 11.746 -3.879 -14.778 1.00 89.88 83 PRO A CA 1
ATOM 658 C C . PRO A 1 83 ? 10.700 -4.436 -13.803 1.00 89.88 83 PRO A C 1
ATOM 660 O O . PRO A 1 83 ? 11.015 -5.203 -12.889 1.00 89.88 83 PRO A O 1
ATOM 663 N N . ALA A 1 84 ? 9.428 -4.077 -14.004 1.00 86.94 84 ALA A N 1
ATOM 664 C CA . ALA A 1 84 ? 8.337 -4.466 -13.104 1.00 86.94 84 ALA A CA 1
ATOM 665 C C . ALA A 1 84 ? 8.208 -5.992 -12.939 1.00 86.94 84 ALA A C 1
ATOM 667 O O . ALA A 1 84 ? 7.828 -6.462 -11.864 1.00 86.94 84 ALA A O 1
ATOM 668 N N . THR A 1 85 ? 8.570 -6.757 -13.973 1.00 89.88 85 THR A N 1
ATOM 669 C CA . THR A 1 85 ? 8.630 -8.225 -13.970 1.00 89.88 85 THR A CA 1
ATOM 670 C C . THR A 1 85 ? 9.667 -8.772 -12.995 1.00 89.88 85 THR A C 1
ATOM 672 O O . THR A 1 85 ? 9.405 -9.770 -12.328 1.00 89.88 85 THR A O 1
ATOM 675 N N . ASP A 1 86 ? 10.809 -8.108 -12.861 1.00 92.06 86 ASP A N 1
ATOM 676 C CA . ASP A 1 86 ? 11.922 -8.578 -12.034 1.00 92.06 86 ASP A CA 1
ATOM 677 C C . ASP A 1 86 ? 11.644 -8.270 -10.563 1.00 92.06 86 ASP A C 1
ATOM 679 O O . ASP A 1 86 ? 11.822 -9.129 -9.694 1.00 92.06 86 ASP A O 1
ATOM 683 N N . VAL A 1 87 ? 11.091 -7.077 -10.289 1.00 92.62 87 VAL A N 1
ATOM 684 C CA . VAL A 1 87 ? 10.527 -6.739 -8.971 1.00 92.62 87 VAL A CA 1
ATOM 685 C C . VAL A 1 87 ? 9.494 -7.792 -8.576 1.00 92.62 87 VAL A C 1
ATOM 687 O O . VAL A 1 87 ? 9.550 -8.340 -7.474 1.00 92.62 87 VAL A O 1
ATOM 690 N N . TYR A 1 88 ? 8.579 -8.107 -9.493 1.00 91.81 88 TYR A N 1
ATOM 691 C CA . TYR A 1 88 ? 7.512 -9.070 -9.269 1.00 91.81 88 TYR A CA 1
ATOM 692 C C . TYR A 1 88 ? 8.046 -10.467 -8.936 1.00 91.81 88 TYR A C 1
ATOM 694 O O . TYR A 1 88 ? 7.614 -11.073 -7.956 1.00 91.81 88 TYR A O 1
ATOM 702 N N . GLN A 1 89 ? 9.016 -10.971 -9.702 1.00 92.06 89 GLN A N 1
ATOM 703 C CA . GLN A 1 89 ? 9.639 -12.273 -9.454 1.00 92.06 89 GLN A CA 1
ATOM 704 C C . GLN A 1 89 ? 10.329 -12.333 -8.086 1.00 92.06 89 GLN A C 1
ATOM 706 O O . GLN A 1 89 ? 10.190 -13.328 -7.373 1.00 92.06 89 GLN A O 1
ATOM 711 N N . GLN A 1 90 ? 11.024 -11.267 -7.682 1.00 93.12 90 GLN A N 1
ATOM 712 C CA . GLN A 1 90 ? 11.685 -11.203 -6.374 1.00 93.12 90 GLN A CA 1
ATOM 713 C C . GLN A 1 90 ? 10.684 -11.158 -5.216 1.00 93.12 90 GLN A C 1
ATOM 715 O O . GLN A 1 90 ? 10.865 -11.857 -4.214 1.00 93.12 90 GLN A O 1
ATOM 720 N N . VAL A 1 91 ? 9.615 -10.364 -5.350 1.00 90.69 91 VAL A N 1
ATOM 721 C CA . VAL A 1 91 ? 8.527 -10.326 -4.363 1.00 90.69 91 VAL A CA 1
ATOM 722 C C . VAL A 1 91 ? 7.891 -11.705 -4.260 1.00 90.69 91 VAL A C 1
ATOM 724 O O . VAL A 1 91 ? 7.686 -12.216 -3.158 1.00 90.69 91 VAL A O 1
ATOM 727 N N . LEU A 1 92 ? 7.638 -12.338 -5.402 1.00 88.19 92 LEU A N 1
ATOM 728 C CA . LEU A 1 92 ? 7.023 -13.646 -5.453 1.00 88.19 92 LEU A CA 1
ATOM 729 C C . LEU A 1 92 ? 7.870 -14.724 -4.770 1.00 88.19 92 LEU A C 1
ATOM 731 O O . LEU A 1 92 ? 7.359 -15.465 -3.931 1.00 88.19 92 LEU A O 1
ATOM 735 N N . ALA A 1 93 ? 9.158 -14.792 -5.098 1.00 88.94 93 ALA A N 1
ATOM 736 C CA . ALA A 1 93 ? 10.072 -15.744 -4.481 1.00 88.94 93 ALA A CA 1
ATOM 737 C C . ALA A 1 93 ? 10.047 -15.609 -2.951 1.00 88.94 93 ALA A C 1
ATOM 739 O O . ALA A 1 93 ? 9.936 -16.603 -2.233 1.00 88.94 93 ALA A O 1
ATOM 740 N N . PHE A 1 94 ? 10.047 -14.375 -2.438 1.00 88.38 94 PHE A N 1
ATOM 741 C CA . PHE A 1 94 ? 9.952 -14.130 -1.004 1.00 88.38 94 PHE A CA 1
ATOM 742 C C . PHE A 1 94 ? 8.619 -14.603 -0.405 1.00 88.38 94 PHE A C 1
ATOM 744 O O . PHE A 1 94 ? 8.618 -15.292 0.614 1.00 88.38 94 PHE A O 1
ATOM 751 N N . VAL A 1 95 ? 7.488 -14.307 -1.050 1.00 84.75 95 VAL A N 1
ATOM 752 C CA . VAL A 1 95 ? 6.165 -14.770 -0.594 1.00 84.75 95 VAL A CA 1
ATOM 753 C C . VAL A 1 95 ? 6.091 -16.302 -0.562 1.00 84.75 95 VAL A C 1
ATOM 755 O O . VAL A 1 95 ? 5.536 -16.869 0.378 1.00 84.75 95 VAL A O 1
ATOM 758 N N . GLN A 1 96 ? 6.691 -16.983 -1.541 1.00 81.75 96 GLN A N 1
ATOM 759 C CA . GLN A 1 96 ? 6.670 -18.446 -1.647 1.00 81.75 96 GLN A CA 1
ATOM 7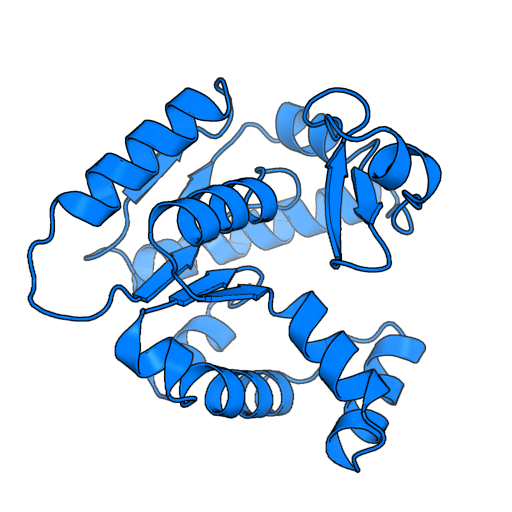60 C C . GLN A 1 96 ? 7.621 -19.158 -0.674 1.00 81.75 96 GLN A C 1
ATOM 762 O O . GLN A 1 96 ? 7.335 -20.281 -0.269 1.00 81.75 96 GLN A O 1
ATOM 767 N N . THR A 1 97 ? 8.725 -18.527 -0.249 1.00 77.38 97 THR A N 1
ATOM 768 C CA . THR A 1 97 ? 9.716 -19.175 0.642 1.00 77.38 97 THR A CA 1
ATOM 769 C C . THR A 1 97 ? 9.168 -19.632 1.997 1.00 77.38 97 THR A C 1
ATOM 771 O O . THR A 1 97 ? 9.770 -20.490 2.641 1.00 77.38 97 THR A O 1
ATOM 774 N N . ARG A 1 98 ? 8.027 -19.105 2.455 1.00 64.50 98 ARG A N 1
ATOM 775 C CA . ARG A 1 98 ? 7.409 -19.514 3.722 1.00 64.50 98 ARG A CA 1
ATOM 776 C C . ARG A 1 98 ? 6.188 -20.389 3.457 1.00 64.50 98 ARG A C 1
ATOM 778 O O . ARG A 1 98 ? 5.057 -19.931 3.584 1.00 64.50 98 ARG A O 1
ATOM 785 N N . HIS A 1 99 ? 6.414 -21.673 3.171 1.00 53.47 99 HIS A N 1
ATOM 786 C CA . HIS A 1 99 ? 5.374 -22.700 3.276 1.00 53.47 99 HIS A CA 1
ATOM 787 C C . HIS A 1 99 ? 4.915 -22.826 4.738 1.00 53.47 99 HIS A C 1
ATOM 789 O O . HIS A 1 99 ? 5.371 -23.675 5.500 1.00 53.47 99 HIS A O 1
ATOM 795 N N . ARG A 1 100 ? 3.995 -21.959 5.157 1.00 51.69 100 ARG A N 1
ATOM 796 C CA . ARG A 1 100 ? 3.075 -22.256 6.250 1.00 51.69 100 ARG A CA 1
ATOM 797 C C . ARG A 1 100 ? 1.703 -22.444 5.630 1.00 51.69 100 ARG A C 1
ATOM 799 O O . ARG A 1 100 ? 1.302 -21.654 4.786 1.00 51.69 100 ARG A O 1
ATOM 806 N N . SER A 1 101 ? 1.002 -23.483 6.071 1.00 52.38 101 SER A N 1
ATOM 807 C CA . SER A 1 101 ? -0.408 -23.786 5.789 1.00 52.38 101 SER A CA 1
ATOM 808 C C . SER A 1 101 ? -1.343 -22.683 6.325 1.00 52.38 101 SER A C 1
ATOM 810 O O . SER A 1 101 ? -2.194 -22.924 7.181 1.00 52.38 101 SER A O 1
ATOM 812 N N . ARG A 1 102 ? -1.136 -21.434 5.907 1.00 62.81 102 ARG A N 1
ATOM 813 C CA . ARG A 1 102 ? -1.951 -20.276 6.256 1.00 62.81 102 ARG A CA 1
ATOM 814 C C . ARG A 1 102 ? -2.125 -19.415 5.018 1.00 62.81 102 ARG A C 1
ATOM 816 O O . ARG A 1 102 ? -1.185 -19.194 4.262 1.00 62.81 102 ARG A O 1
ATOM 823 N N . THR A 1 103 ? -3.344 -18.931 4.847 1.00 80.75 103 THR A N 1
ATOM 824 C CA . THR A 1 103 ? -3.721 -17.945 3.838 1.00 80.75 103 THR A CA 1
ATOM 825 C C . THR A 1 103 ? -2.772 -16.744 3.902 1.00 80.75 103 THR A C 1
ATOM 827 O O . THR A 1 103 ? -2.604 -16.179 4.990 1.00 80.75 103 THR A O 1
ATOM 830 N N . PRO A 1 104 ? -2.114 -16.372 2.793 1.00 87.44 104 PRO A N 1
ATOM 831 C CA . PRO A 1 104 ? -1.045 -15.381 2.804 1.00 87.44 104 PRO A CA 1
ATOM 832 C C . PRO A 1 104 ? -1.576 -13.997 3.192 1.00 87.44 104 PRO A C 1
ATOM 834 O O . PRO A 1 104 ? -2.617 -13.555 2.715 1.00 87.44 104 PRO A O 1
ATOM 837 N N . ARG A 1 105 ? -0.851 -13.308 4.074 1.00 90.50 105 ARG A N 1
ATOM 838 C CA . ARG A 1 105 ? -1.159 -11.948 4.536 1.00 90.50 105 ARG A CA 1
ATOM 839 C C . ARG A 1 105 ? 0.057 -11.084 4.264 1.00 90.50 105 ARG A C 1
ATOM 841 O O . ARG A 1 105 ? 1.111 -11.310 4.859 1.00 90.50 105 ARG A O 1
ATOM 848 N N . ILE A 1 106 ? -0.060 -10.169 3.313 1.00 92.19 106 ILE A N 1
ATOM 849 C CA . ILE A 1 106 ? 1.072 -9.418 2.770 1.00 92.19 106 ILE A CA 1
ATOM 850 C C . ILE A 1 106 ? 0.856 -7.934 3.050 1.00 92.19 106 ILE A C 1
ATOM 852 O O . ILE A 1 106 ? -0.171 -7.372 2.693 1.00 92.19 106 ILE A O 1
ATOM 856 N N . LEU A 1 107 ? 1.852 -7.288 3.650 1.00 93.19 107 LEU A N 1
ATOM 857 C CA . LEU A 1 107 ? 1.928 -5.833 3.782 1.00 93.19 107 LEU A CA 1
ATOM 858 C C . LEU A 1 107 ? 2.908 -5.294 2.741 1.00 93.19 107 LEU A C 1
ATOM 860 O O . LEU A 1 107 ? 4.104 -5.600 2.785 1.00 93.19 107 LEU A O 1
ATOM 864 N N . LEU A 1 108 ? 2.411 -4.498 1.795 1.00 93.12 108 LEU A N 1
ATOM 865 C CA . LEU A 1 108 ? 3.216 -3.938 0.714 1.00 93.12 108 LEU A CA 1
ATOM 866 C C . LEU A 1 108 ? 3.509 -2.453 0.959 1.00 93.12 108 LEU A C 1
ATOM 868 O O . LEU A 1 108 ? 2.698 -1.566 0.689 1.00 93.12 108 LEU A O 1
ATOM 872 N N . LEU A 1 109 ? 4.723 -2.202 1.451 1.00 92.25 109 LEU A N 1
ATOM 873 C CA . LEU A 1 109 ? 5.218 -0.880 1.839 1.00 92.25 109 LEU A CA 1
ATOM 874 C C . LEU A 1 109 ? 6.272 -0.349 0.857 1.00 92.25 109 LEU A C 1
ATOM 876 O O . LEU A 1 109 ? 7.055 -1.111 0.279 1.00 92.25 109 LEU A O 1
ATOM 880 N N . GLY A 1 110 ? 6.304 0.972 0.695 1.00 87.69 110 GLY A N 1
ATOM 881 C CA . GLY A 1 110 ? 7.175 1.671 -0.251 1.00 87.69 110 GLY A CA 1
ATOM 882 C C . GLY A 1 110 ? 6.761 3.137 -0.451 1.00 87.69 110 GLY A C 1
ATOM 883 O O . GLY A 1 110 ? 5.590 3.469 -0.237 1.00 87.69 110 GLY A O 1
ATOM 884 N N . PRO A 1 111 ? 7.663 4.003 -0.931 1.00 85.75 111 PRO A N 1
ATOM 885 C CA . PRO A 1 111 ? 7.377 5.418 -1.166 1.00 85.75 111 PRO A CA 1
ATOM 886 C C . PRO A 1 111 ? 6.372 5.634 -2.313 1.00 85.75 111 PRO A C 1
ATOM 888 O O . PRO A 1 111 ? 6.171 4.740 -3.145 1.00 85.75 111 PRO A O 1
ATOM 891 N N . PRO A 1 112 ? 5.687 6.787 -2.391 1.00 83.56 112 PRO A N 1
ATOM 892 C CA . PRO A 1 112 ? 4.877 7.145 -3.557 1.00 83.56 112 PRO A CA 1
ATOM 893 C C . PRO A 1 112 ? 5.675 6.990 -4.863 1.00 83.56 112 PRO A C 1
ATOM 895 O O . PRO A 1 112 ? 6.843 7.338 -4.921 1.00 83.56 112 PRO A O 1
ATOM 898 N N . GLY A 1 113 ? 5.061 6.434 -5.917 1.00 81.25 113 GLY A N 1
ATOM 899 C CA . GLY A 1 113 ? 5.754 6.204 -7.201 1.00 81.25 113 GLY A CA 1
ATOM 900 C C . GLY A 1 113 ? 6.514 4.874 -7.309 1.00 81.25 113 GLY A C 1
ATOM 901 O O . GLY A 1 113 ? 6.827 4.458 -8.416 1.00 81.25 113 GLY A O 1
ATOM 902 N N . SER A 1 114 ? 6.697 4.121 -6.217 1.00 86.31 114 SER A N 1
ATOM 903 C CA . SER A 1 114 ? 7.416 2.832 -6.253 1.00 86.31 114 SER A CA 1
ATOM 904 C C . SER A 1 114 ? 6.665 1.657 -6.906 1.00 86.31 114 SER A C 1
ATOM 906 O O . SER A 1 114 ? 7.136 0.525 -6.853 1.00 86.31 114 SER A O 1
ATOM 908 N N . GLY A 1 115 ? 5.477 1.882 -7.477 1.00 86.38 115 GLY A N 1
ATOM 909 C CA . GLY A 1 115 ? 4.711 0.836 -8.171 1.00 86.38 115 GLY A CA 1
ATOM 910 C C . GLY A 1 115 ? 3.938 -0.147 -7.279 1.00 86.38 115 GLY A C 1
ATOM 911 O O . GLY A 1 115 ? 3.454 -1.155 -7.783 1.00 86.38 115 GLY A O 1
ATOM 912 N N . LYS A 1 116 ? 3.769 0.132 -5.975 1.00 91.69 116 LYS A N 1
ATOM 913 C CA . LYS A 1 116 ? 3.053 -0.754 -5.023 1.00 91.69 116 LYS A CA 1
ATOM 914 C C . LYS A 1 116 ? 1.703 -1.256 -5.538 1.00 91.69 116 LYS A C 1
ATOM 916 O O . LYS A 1 116 ? 1.468 -2.453 -5.522 1.00 91.69 116 LYS A O 1
ATOM 921 N N . SER A 1 117 ? 0.842 -0.350 -6.001 1.00 90.31 117 SER A N 1
ATOM 922 C CA . SER A 1 117 ? -0.504 -0.695 -6.479 1.00 90.31 117 SER A CA 1
ATOM 923 C C . SER A 1 117 ? -0.456 -1.663 -7.659 1.00 90.31 117 SER A C 1
ATOM 925 O O . SER A 1 117 ? -1.219 -2.616 -7.709 1.00 90.31 117 SER A O 1
ATOM 927 N N . HIS A 1 118 ? 0.496 -1.473 -8.574 1.00 90.62 118 HIS A N 1
ATOM 928 C CA . HIS A 1 118 ? 0.658 -2.368 -9.713 1.00 90.62 118 HIS A CA 1
ATOM 929 C C . HIS A 1 118 ? 1.119 -3.766 -9.277 1.00 90.62 118 HIS A C 1
ATOM 931 O O . HIS A 1 118 ? 0.549 -4.770 -9.691 1.00 90.62 118 HIS A O 1
ATOM 937 N N . GLN A 1 119 ? 2.101 -3.836 -8.374 1.00 93.06 119 GLN A N 1
ATOM 938 C CA . GLN A 1 119 ? 2.584 -5.107 -7.829 1.00 93.06 119 GLN A CA 1
ATOM 939 C C . GLN A 1 119 ? 1.500 -5.838 -7.018 1.00 93.06 119 GLN A C 1
ATOM 941 O O . GLN A 1 119 ? 1.371 -7.056 -7.129 1.00 93.06 119 GLN A O 1
ATOM 946 N N . ALA A 1 120 ? 0.692 -5.107 -6.241 1.00 93.50 120 ALA A N 1
ATOM 947 C CA . ALA A 1 120 ? -0.443 -5.666 -5.509 1.00 93.50 120 ALA A CA 1
ATOM 948 C C . ALA A 1 120 ? -1.477 -6.285 -6.460 1.00 93.50 120 ALA A C 1
ATOM 950 O O . ALA A 1 120 ? -1.830 -7.453 -6.283 1.00 93.50 120 ALA A O 1
ATOM 951 N N . LYS A 1 121 ? -1.846 -5.570 -7.531 1.00 92.38 121 LYS A N 1
ATOM 952 C CA . LYS A 1 121 ? -2.741 -6.071 -8.581 1.00 92.38 121 LYS A CA 1
ATOM 953 C C . LYS A 1 121 ? -2.210 -7.350 -9.238 1.00 92.38 121 LYS A C 1
ATOM 955 O O . LYS A 1 121 ? -2.911 -8.358 -9.273 1.00 92.38 121 LYS A O 1
ATOM 960 N N . MET A 1 122 ? -0.947 -7.364 -9.674 1.00 92.50 122 MET A N 1
ATOM 961 C CA . MET A 1 122 ? -0.331 -8.544 -10.307 1.00 92.50 122 MET A CA 1
ATOM 962 C C . MET A 1 122 ? -0.295 -9.773 -9.382 1.00 92.50 122 MET A C 1
ATOM 964 O O . MET A 1 122 ? -0.451 -10.916 -9.824 1.00 92.50 122 MET A O 1
ATOM 968 N N . LEU A 1 123 ? -0.049 -9.569 -8.085 1.00 92.19 123 LEU A N 1
ATOM 969 C CA . LEU A 1 123 ? -0.057 -10.651 -7.098 1.00 92.19 123 LEU A CA 1
ATOM 970 C C . LEU A 1 123 ? -1.485 -11.134 -6.810 1.00 92.19 123 LEU A C 1
ATOM 972 O O . LEU A 1 123 ? -1.718 -12.343 -6.747 1.00 92.19 123 LEU A O 1
ATOM 976 N N . SER A 1 124 ? -2.429 -10.203 -6.675 1.00 93.12 124 SER A N 1
ATOM 977 C CA . SER A 1 124 ? -3.856 -10.470 -6.497 1.00 93.12 124 SER A CA 1
ATOM 978 C C . SER A 1 124 ? -4.412 -11.324 -7.637 1.00 93.12 124 SER A C 1
ATOM 980 O O . SER A 1 124 ? -4.975 -12.392 -7.396 1.00 93.12 124 SER A O 1
ATOM 982 N N . GLU A 1 125 ? -4.156 -10.948 -8.891 1.00 92.19 125 GLU A N 1
ATOM 983 C CA . GLU A 1 125 ? -4.654 -11.666 -10.068 1.00 92.19 125 GLU A CA 1
ATOM 984 C C . GLU A 1 125 ? -4.097 -13.090 -10.185 1.00 92.19 125 GLU A C 1
ATOM 986 O O . GLU A 1 125 ? -4.856 -14.027 -10.480 1.00 92.19 125 GLU A O 1
ATOM 991 N N . LYS A 1 126 ? -2.792 -13.269 -9.927 1.00 89.38 126 LYS A N 1
ATOM 992 C CA . LYS A 1 126 ? -2.116 -14.570 -10.050 1.00 89.38 126 LYS A CA 1
ATOM 993 C C . LYS A 1 126 ? -2.480 -15.536 -8.926 1.00 89.38 126 LYS A C 1
ATOM 995 O O . LYS A 1 126 ? -2.730 -16.706 -9.198 1.00 89.38 126 LYS A O 1
ATOM 1000 N N . TYR A 1 127 ? -2.511 -15.062 -7.681 1.00 87.88 127 TYR A N 1
ATOM 1001 C CA . TYR A 1 127 ? -2.730 -15.909 -6.497 1.00 87.88 127 TYR A CA 1
ATOM 1002 C C . TYR A 1 127 ? -4.155 -15.841 -5.951 1.00 87.88 127 TYR A C 1
ATOM 1004 O O . TYR A 1 127 ? -4.459 -16.471 -4.942 1.00 87.88 127 TYR A O 1
ATOM 1012 N N . LYS A 1 128 ? -5.033 -15.092 -6.627 1.00 91.38 128 LYS A N 1
ATOM 1013 C CA . LYS A 1 128 ? -6.428 -14.856 -6.233 1.00 91.38 128 LYS A CA 1
ATOM 1014 C C . LYS A 1 128 ? -6.560 -14.245 -4.837 1.00 91.38 128 LYS A C 1
ATOM 1016 O O . LYS A 1 128 ? -7.591 -14.436 -4.191 1.00 91.38 128 LYS A O 1
ATOM 1021 N N . LEU A 1 129 ? -5.541 -13.501 -4.402 1.00 93.56 129 LEU A N 1
ATOM 1022 C CA . LEU A 1 129 ? -5.551 -12.776 -3.132 1.00 93.56 129 LEU A CA 1
ATOM 1023 C C . LEU A 1 129 ? -6.525 -11.608 -3.207 1.00 93.56 129 LEU A C 1
ATOM 1025 O O . LEU A 1 129 ? -6.898 -11.156 -4.285 1.00 93.56 129 LEU A O 1
ATOM 1029 N N . VAL A 1 130 ? -6.940 -11.117 -2.050 1.00 94.88 130 VAL A N 1
ATOM 1030 C CA . VAL A 1 130 ? -7.690 -9.869 -1.978 1.00 94.88 130 VAL A CA 1
ATOM 1031 C C . VAL A 1 130 ? -6.710 -8.699 -2.015 1.00 94.88 130 VAL A C 1
ATOM 1033 O O . VAL A 1 130 ? -5.858 -8.588 -1.136 1.00 94.88 130 VAL A O 1
ATOM 1036 N N . ASP A 1 131 ? -6.840 -7.821 -3.008 1.00 95.31 131 ASP A N 1
ATOM 1037 C CA . ASP A 1 131 ? -6.136 -6.538 -3.010 1.00 95.31 131 ASP A CA 1
ATOM 1038 C C . ASP A 1 131 ? -6.880 -5.533 -2.121 1.00 95.31 131 ASP A C 1
ATOM 1040 O O . ASP A 1 131 ? -8.068 -5.267 -2.321 1.00 95.31 131 ASP A O 1
ATOM 1044 N N . VAL A 1 132 ? -6.200 -5.014 -1.101 1.00 95.38 132 VAL A N 1
ATOM 1045 C CA . VAL A 1 132 ? -6.741 -4.054 -0.140 1.00 95.38 132 VAL A CA 1
ATOM 1046 C C . VAL A 1 132 ? -5.918 -2.772 -0.221 1.00 95.38 132 VAL A C 1
ATOM 1048 O O . VAL A 1 132 ? -4.921 -2.585 0.482 1.00 95.38 132 VAL A O 1
ATOM 1051 N N . CYS A 1 133 ? -6.368 -1.843 -1.063 1.00 94.19 133 CYS A N 1
ATOM 1052 C CA . CYS A 1 133 ? -5.850 -0.481 -1.087 1.00 94.19 133 CYS A CA 1
ATOM 1053 C C . CYS A 1 133 ? -6.583 0.385 -0.056 1.00 94.19 133 CYS A C 1
ATOM 1055 O O . CYS A 1 133 ? -7.750 0.722 -0.256 1.00 94.19 133 CYS A O 1
ATOM 1057 N N . CYS A 1 134 ? -5.891 0.826 1.001 1.00 92.25 134 CYS A N 1
ATOM 1058 C CA . CYS A 1 134 ? -6.500 1.638 2.067 1.00 92.25 134 CYS A CA 1
ATOM 1059 C C . CYS A 1 134 ? -7.214 2.893 1.524 1.00 92.25 134 CYS A C 1
ATOM 1061 O O . CYS A 1 134 ? -8.375 3.146 1.830 1.00 92.25 134 CYS A O 1
ATOM 1063 N N . GLY A 1 135 ? -6.565 3.643 0.627 1.00 89.50 135 GLY A N 1
ATOM 1064 C CA . GLY A 1 135 ? -7.153 4.860 0.061 1.00 89.50 135 GLY A CA 1
ATOM 1065 C C . GLY A 1 135 ? -8.373 4.624 -0.841 1.00 89.50 135 GLY A C 1
ATOM 1066 O O . GLY A 1 135 ? -9.245 5.483 -0.897 1.00 89.50 135 GLY A O 1
ATOM 1067 N N . GLN A 1 136 ? -8.449 3.496 -1.558 1.00 90.25 136 GLN A N 1
ATOM 1068 C CA . GLN A 1 136 ? -9.653 3.140 -2.325 1.00 90.25 136 GLN A CA 1
ATOM 1069 C C . GLN A 1 136 ? -10.764 2.652 -1.396 1.00 90.25 136 GLN A C 1
ATOM 1071 O O . GLN A 1 136 ? -11.914 3.034 -1.579 1.00 90.25 136 GLN A O 1
ATOM 1076 N N . LEU A 1 137 ? -10.413 1.861 -0.379 1.00 93.38 137 LEU A N 1
ATOM 1077 C CA . LEU A 1 137 ? -11.351 1.357 0.616 1.00 93.38 137 LEU A CA 1
ATOM 1078 C C . LEU A 1 137 ? -12.055 2.507 1.346 1.00 93.38 137 LEU A C 1
ATOM 1080 O O . LEU A 1 137 ? -13.277 2.513 1.418 1.00 93.38 137 LEU A O 1
ATOM 1084 N N . LEU A 1 138 ? -11.306 3.518 1.798 1.00 93.00 138 LEU A N 1
ATOM 1085 C CA . LEU A 1 138 ? -11.886 4.700 2.444 1.00 93.00 138 LEU A CA 1
ATOM 1086 C C . LEU A 1 138 ? -12.836 5.467 1.518 1.00 93.00 138 LEU A C 1
ATOM 1088 O O . LEU A 1 138 ? -13.905 5.864 1.959 1.00 93.00 138 LEU A O 1
ATOM 1092 N N . ARG A 1 139 ? -12.495 5.639 0.231 1.00 90.88 139 ARG A N 1
ATOM 1093 C CA . ARG A 1 139 ? -13.405 6.278 -0.741 1.00 90.88 139 ARG A CA 1
ATOM 1094 C C . ARG A 1 139 ? -14.652 5.444 -1.013 1.00 90.88 139 ARG A C 1
ATOM 1096 O O . ARG A 1 139 ? -15.721 6.007 -1.194 1.00 90.88 139 ARG A O 1
ATOM 1103 N N . SER A 1 140 ? -14.515 4.119 -1.044 1.00 91.50 140 SER A N 1
ATOM 1104 C CA . SER A 1 140 ? -15.653 3.217 -1.213 1.00 91.50 140 SER A CA 1
ATOM 1105 C C . SER A 1 140 ? -16.622 3.312 -0.039 1.00 91.50 140 SER A C 1
ATOM 1107 O O . SER A 1 140 ? -17.822 3.296 -0.277 1.00 91.50 140 SER A O 1
ATOM 1109 N N . VAL A 1 141 ? -16.114 3.409 1.194 1.00 93.38 141 VAL A N 1
ATOM 1110 C CA . VAL A 1 141 ? -16.948 3.606 2.390 1.00 93.38 141 VAL A CA 1
ATOM 1111 C C . VAL A 1 141 ? -17.544 5.011 2.396 1.00 93.38 141 VAL A C 1
ATOM 1113 O O . VAL A 1 141 ? -18.719 5.187 2.657 1.00 93.38 141 VAL A O 1
ATOM 1116 N N . ALA A 1 142 ? -16.783 6.033 2.013 1.00 92.50 142 ALA A N 1
ATOM 1117 C CA . ALA A 1 142 ? -17.308 7.395 1.945 1.00 92.50 142 ALA A CA 1
ATOM 1118 C C . ALA A 1 142 ? -18.488 7.546 0.957 1.00 92.50 142 ALA A C 1
ATOM 1120 O O . ALA A 1 142 ? -19.397 8.340 1.181 1.00 92.50 142 ALA A O 1
ATOM 1121 N N . ALA A 1 143 ? -18.507 6.737 -0.107 1.00 89.94 143 ALA A N 1
ATOM 1122 C CA . ALA A 1 143 ? -19.573 6.718 -1.106 1.00 89.94 143 ALA A CA 1
ATOM 1123 C C . ALA A 1 143 ? -20.788 5.839 -0.737 1.00 89.94 143 ALA A C 1
ATOM 1125 O O . ALA A 1 143 ? -21.758 5.821 -1.495 1.00 89.94 143 ALA 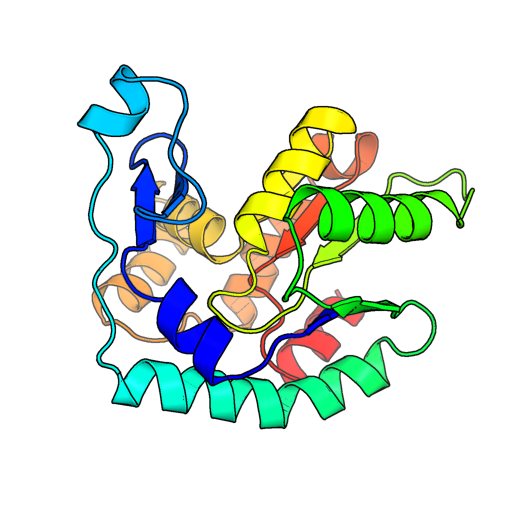A O 1
ATOM 1126 N N . ASP A 1 144 ? -20.755 5.092 0.374 1.00 89.38 144 ASP A N 1
ATOM 1127 C CA . ASP A 1 144 ? -21.802 4.115 0.714 1.00 89.38 144 ASP A CA 1
ATOM 1128 C C . ASP A 1 144 ? -23.018 4.703 1.457 1.00 89.38 144 ASP A C 1
ATOM 1130 O O . ASP A 1 144 ? -24.039 4.025 1.591 1.00 89.38 144 ASP A O 1
ATOM 1134 N N . GLY A 1 145 ? -22.939 5.964 1.900 1.00 85.19 145 GLY A N 1
ATOM 1135 C CA . GLY A 1 145 ? -24.023 6.668 2.595 1.00 85.19 145 GLY A CA 1
ATOM 1136 C C . GLY A 1 145 ? -24.279 6.196 4.033 1.00 85.19 145 GLY A C 1
ATOM 1137 O O . GLY A 1 145 ? -25.312 6.528 4.612 1.00 85.19 145 GLY A O 1
ATOM 1138 N N . SER A 1 146 ? -23.379 5.403 4.619 1.00 92.19 146 SER A N 1
ATOM 1139 C CA . SER A 1 146 ? -23.420 5.058 6.042 1.00 92.19 146 SER A CA 1
ATOM 1140 C C . SER A 1 146 ? -22.994 6.243 6.915 1.00 92.19 146 SER A C 1
ATOM 1142 O O . SER A 1 146 ? -22.283 7.135 6.462 1.00 92.19 146 SER A O 1
ATOM 1144 N N . ALA A 1 147 ? -23.352 6.231 8.205 1.00 92.06 147 ALA A N 1
ATOM 1145 C CA . ALA A 1 147 ? -22.902 7.266 9.146 1.00 92.06 147 ALA A CA 1
ATOM 1146 C C . ALA A 1 147 ? -21.363 7.359 9.225 1.00 92.06 147 ALA A C 1
ATOM 1148 O O . ALA A 1 147 ? -20.803 8.449 9.302 1.00 92.06 147 ALA A O 1
ATOM 1149 N N . LEU A 1 148 ? -20.679 6.209 9.150 1.00 92.00 148 LEU A N 1
ATOM 1150 C CA . LEU A 1 148 ? -19.219 6.142 9.067 1.00 92.00 148 LEU A CA 1
ATOM 1151 C C . LEU A 1 148 ? -18.709 6.714 7.734 1.00 92.00 148 LEU A C 1
ATOM 1153 O O . LEU A 1 148 ? -17.701 7.417 7.705 1.00 92.00 148 LEU A O 1
ATOM 1157 N N . GLY A 1 149 ? -19.412 6.428 6.637 1.00 93.00 149 GLY A N 1
ATOM 1158 C CA . GLY A 1 149 ? -19.140 6.973 5.312 1.00 93.00 149 GLY A CA 1
ATOM 1159 C C . GLY A 1 149 ? -19.242 8.494 5.273 1.00 93.00 149 GLY A C 1
ATOM 1160 O O . GLY A 1 149 ? -18.305 9.141 4.817 1.00 93.00 149 GLY A O 1
ATOM 1161 N N . GLU A 1 150 ? -20.309 9.076 5.821 1.00 93.62 150 GLU A N 1
ATOM 1162 C CA . GLU A 1 150 ? -20.489 10.532 5.920 1.00 93.62 150 GLU A CA 1
ATOM 1163 C C . GLU A 1 150 ? -19.378 11.196 6.747 1.00 93.62 150 GLU A C 1
ATOM 1165 O O . GLU A 1 150 ? -18.829 12.230 6.351 1.00 93.62 150 GLU A O 1
ATOM 1170 N N . GLU A 1 151 ? -18.987 10.577 7.866 1.00 94.19 151 GLU A N 1
ATOM 1171 C CA . GLU A 1 151 ? -17.874 11.058 8.684 1.00 94.19 151 GLU A CA 1
ATOM 1172 C C . GLU A 1 151 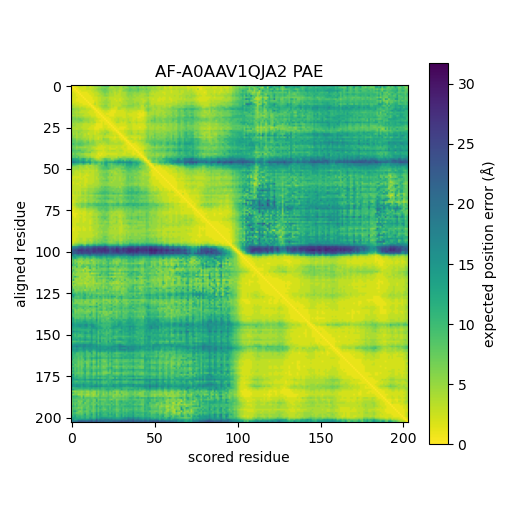? -16.559 11.047 7.889 1.00 94.19 151 GLU A C 1
ATOM 1174 O O . GLU A 1 151 ? -15.873 12.070 7.810 1.00 94.19 151 GLU A O 1
ATOM 1179 N N . ILE A 1 152 ? -16.227 9.932 7.229 1.00 94.00 152 ILE A N 1
ATOM 1180 C CA . ILE A 1 152 ? -15.020 9.807 6.393 1.00 94.00 152 ILE A CA 1
ATOM 1181 C C . ILE A 1 152 ? -15.060 10.792 5.219 1.00 94.00 152 ILE A C 1
ATOM 1183 O O . ILE A 1 152 ? -14.049 11.441 4.933 1.00 94.00 152 ILE A O 1
ATOM 1187 N N . GLN A 1 153 ? -16.212 10.944 4.566 1.00 92.56 153 GLN A N 1
ATOM 1188 C CA . GLN A 1 153 ? -16.422 11.861 3.448 1.00 92.56 153 GLN A CA 1
ATOM 1189 C C . GLN A 1 153 ? -16.079 13.301 3.852 1.00 92.56 153 GLN A C 1
ATOM 1191 O O . GLN A 1 153 ? -15.376 13.987 3.112 1.00 92.56 153 GLN A O 1
ATOM 1196 N N . SER A 1 154 ? -16.439 13.729 5.068 1.00 93.44 154 SER A N 1
ATOM 1197 C CA . SER A 1 154 ? -16.098 15.066 5.577 1.00 93.44 154 SER A CA 1
ATOM 1198 C C . SER A 1 154 ? -14.580 15.326 5.654 1.00 93.44 154 SER A C 1
ATOM 1200 O O . SER A 1 154 ? -14.103 16.423 5.334 1.00 93.44 154 SER A O 1
ATOM 1202 N N . TYR A 1 155 ? -13.786 14.313 6.022 1.00 93.00 155 TYR A N 1
ATOM 1203 C CA . TYR A 1 155 ? -12.323 14.404 6.038 1.00 93.00 155 TYR A CA 1
ATOM 1204 C C . TYR A 1 155 ? -11.749 14.439 4.620 1.00 93.00 155 TYR A C 1
ATOM 1206 O O . TYR A 1 155 ? -10.859 15.244 4.336 1.00 93.00 155 TYR A O 1
ATOM 1214 N N . LEU A 1 156 ? -12.287 13.612 3.718 1.00 88.00 156 LEU A N 1
ATOM 1215 C CA . LEU A 1 156 ? -11.859 13.565 2.320 1.00 88.00 156 LEU A CA 1
ATOM 1216 C C . LEU A 1 156 ? -12.141 14.886 1.588 1.00 88.00 156 LEU A C 1
ATOM 1218 O O . LEU A 1 156 ? -11.246 15.405 0.917 1.00 88.00 156 LEU A O 1
ATOM 1222 N N . ASP A 1 157 ? -13.329 15.464 1.771 1.00 88.38 157 ASP A N 1
ATOM 1223 C CA . ASP A 1 157 ? -13.734 16.727 1.141 1.00 88.38 157 ASP A CA 1
ATOM 1224 C C . ASP A 1 157 ? -12.945 17.924 1.677 1.00 88.38 157 ASP A C 1
ATOM 1226 O O . ASP A 1 157 ? -12.562 18.819 0.921 1.00 88.38 157 ASP A O 1
ATOM 1230 N N . SER A 1 158 ? -12.633 17.918 2.977 1.00 87.50 158 SER A N 1
ATOM 1231 C CA . SER A 1 158 ? -11.800 18.950 3.606 1.00 87.50 158 SER A CA 1
ATOM 1232 C C . SER A 1 158 ? -10.298 18.786 3.336 1.00 87.50 158 SER A C 1
ATOM 1234 O O . SER A 1 158 ? -9.506 19.630 3.764 1.00 87.50 158 SER A O 1
ATOM 1236 N N . GLY A 1 159 ? -9.888 17.718 2.639 1.00 83.56 159 GLY A N 1
ATOM 1237 C CA . GLY A 1 159 ? -8.485 17.412 2.355 1.00 83.56 159 GLY A CA 1
ATOM 1238 C C . GLY A 1 159 ? -7.661 17.084 3.604 1.00 83.56 159 GLY A C 1
ATOM 1239 O O . GLY A 1 159 ? -6.433 17.191 3.576 1.00 83.56 159 GLY A O 1
ATOM 1240 N N . ARG A 1 160 ? -8.318 16.720 4.710 1.00 84.38 160 ARG A N 1
ATOM 1241 C CA . ARG A 1 160 ? -7.668 16.356 5.971 1.00 84.38 160 ARG A CA 1
ATOM 1242 C C . ARG A 1 160 ? -7.387 14.850 6.007 1.00 84.38 160 ARG A C 1
ATOM 1244 O O . ARG A 1 160 ? -8.155 14.068 5.449 1.00 84.38 160 ARG A O 1
ATOM 1251 N N . PRO A 1 161 ? -6.300 14.413 6.665 1.00 85.31 161 PRO A N 1
ATOM 1252 C CA . PRO A 1 161 ? -6.069 12.991 6.879 1.00 85.31 161 PRO A CA 1
ATOM 1253 C C . PRO A 1 161 ? -7.189 12.402 7.746 1.00 85.31 161 PRO A C 1
ATOM 1255 O O . PRO A 1 161 ? -7.566 12.986 8.763 1.00 85.31 161 PRO A O 1
ATOM 1258 N N . VAL A 1 162 ? -7.708 11.245 7.334 1.00 91.75 162 VAL A N 1
ATOM 1259 C CA . VAL A 1 162 ? -8.710 10.492 8.099 1.00 91.75 162 VAL A CA 1
ATOM 1260 C C . VAL A 1 162 ? -8.062 9.981 9.398 1.00 91.75 162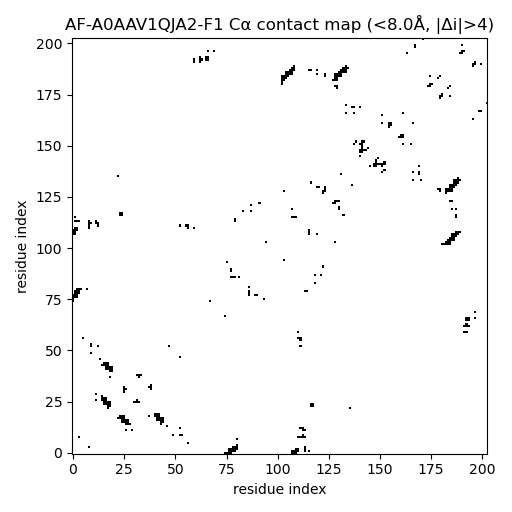 VAL A C 1
ATOM 1262 O O . VAL A 1 162 ? -6.953 9.445 9.324 1.00 91.75 162 VAL A O 1
ATOM 1265 N N . PRO A 1 163 ? -8.711 10.123 10.571 1.00 93.12 163 PRO A N 1
ATOM 1266 C CA . PRO A 1 163 ? -8.193 9.616 11.841 1.00 93.12 163 PRO A CA 1
ATOM 1267 C C . PRO A 1 163 ? -7.877 8.115 11.820 1.00 93.12 163 PRO A C 1
ATOM 1269 O O . PRO A 1 163 ? -8.679 7.313 11.338 1.00 93.12 163 PRO A O 1
ATOM 1272 N N . ASP A 1 164 ? -6.749 7.723 12.421 1.00 92.00 164 ASP A N 1
ATOM 1273 C CA . ASP A 1 164 ? -6.278 6.328 12.453 1.00 92.00 164 ASP A CA 1
ATOM 1274 C C . ASP A 1 164 ? -7.313 5.351 13.024 1.00 92.00 164 ASP A C 1
ATOM 1276 O O . ASP A 1 164 ? -7.411 4.218 12.562 1.00 92.00 164 ASP A O 1
ATOM 1280 N N . THR A 1 165 ? -8.108 5.785 14.004 1.00 91.88 165 THR A N 1
ATOM 1281 C CA . THR A 1 165 ? -9.174 4.976 14.612 1.00 91.88 165 THR A CA 1
ATOM 1282 C C . THR A 1 165 ? -10.233 4.568 13.590 1.00 91.88 165 THR A C 1
ATOM 1284 O O . THR A 1 165 ? -10.595 3.394 13.529 1.00 91.88 165 THR A O 1
ATOM 1287 N N . LEU A 1 166 ? -10.673 5.502 12.740 1.00 93.06 166 LEU A N 1
ATOM 1288 C CA . LEU A 1 166 ? -11.630 5.224 11.666 1.00 93.06 166 LEU A CA 1
ATOM 1289 C C . LEU A 1 166 ? -10.995 4.341 10.588 1.00 93.06 166 LEU A C 1
ATOM 1291 O O . LEU A 1 166 ? -11.621 3.399 10.104 1.00 93.06 166 LEU A O 1
ATOM 1295 N N . VAL A 1 167 ? -9.726 4.596 10.245 1.00 93.94 167 VAL A N 1
ATOM 1296 C CA . VAL A 1 167 ? -8.988 3.781 9.268 1.00 93.94 167 VAL A CA 1
ATOM 1297 C C . VAL A 1 167 ? -8.871 2.329 9.739 1.00 93.94 167 VAL A C 1
ATOM 1299 O O . VAL A 1 167 ? -9.133 1.411 8.961 1.00 93.94 167 VAL A O 1
ATOM 1302 N N . LEU A 1 168 ? -8.523 2.104 11.008 1.00 93.06 168 LEU A N 1
ATOM 1303 C CA . LEU A 1 168 ? -8.416 0.769 11.600 1.00 93.06 168 LEU A CA 1
ATOM 1304 C C . LEU A 1 168 ? -9.772 0.071 11.700 1.00 93.06 168 LEU A C 1
ATOM 1306 O O . LEU A 1 168 ? -9.840 -1.125 11.430 1.00 93.06 168 LEU A O 1
ATOM 1310 N N . GLN A 1 169 ? -10.847 0.795 12.022 1.00 92.81 169 GLN A N 1
ATOM 1311 C CA . GLN A 1 169 ? -12.203 0.242 12.028 1.00 92.81 169 GLN A CA 1
ATOM 1312 C C . GLN A 1 169 ? -12.589 -0.289 10.639 1.00 92.81 169 GLN A C 1
ATOM 1314 O O . GLN A 1 169 ? -12.982 -1.450 10.502 1.00 92.81 169 GLN A O 1
ATOM 1319 N N . VAL A 1 170 ? -12.403 0.529 9.599 1.00 94.38 170 VAL A N 1
ATOM 1320 C CA . VAL A 1 170 ? -12.703 0.159 8.208 1.00 94.38 170 VAL A CA 1
ATOM 1321 C C . VAL A 1 170 ? -11.813 -0.995 7.726 1.00 94.38 170 VAL A C 1
ATOM 1323 O O . VAL A 1 170 ? -12.290 -1.936 7.085 1.00 94.38 170 VAL A O 1
ATOM 1326 N N . LEU A 1 171 ? -10.514 -0.958 8.042 1.00 94.50 171 LEU A N 1
ATOM 1327 C CA . LEU A 1 171 ? -9.585 -2.033 7.689 1.00 94.50 171 LEU A CA 1
ATOM 1328 C C . LEU A 1 171 ? -9.921 -3.339 8.411 1.00 94.50 171 LEU A C 1
ATOM 1330 O O . LEU A 1 171 ? -9.927 -4.389 7.771 1.00 94.50 171 LEU A O 1
ATOM 1334 N N . GLY A 1 172 ? -10.231 -3.289 9.705 1.00 92.12 172 GLY A N 1
ATOM 1335 C CA . GLY A 1 172 ? -10.621 -4.456 10.493 1.00 92.12 172 GLY A CA 1
ATOM 1336 C C . GLY A 1 172 ? -11.861 -5.137 9.916 1.00 92.12 172 GLY A C 1
ATOM 1337 O O . GLY A 1 172 ? -11.859 -6.351 9.686 1.00 92.12 172 GLY A O 1
ATOM 1338 N N . GLU A 1 173 ? -12.888 -4.357 9.566 1.00 92.00 173 GLU A N 1
ATOM 1339 C CA . GLU A 1 173 ? -14.072 -4.892 8.893 1.00 92.00 173 GLU A CA 1
ATOM 1340 C C . GLU A 1 173 ? -13.703 -5.537 7.549 1.00 92.00 173 GLU A C 1
ATOM 1342 O O . GLU A 1 173 ? -14.075 -6.680 7.281 1.00 92.00 173 GLU A O 1
ATOM 1347 N N . ARG A 1 174 ? -12.908 -4.866 6.706 1.00 94.38 174 ARG A N 1
ATOM 1348 C CA . ARG A 1 174 ? -12.541 -5.416 5.393 1.00 94.38 174 ARG A CA 1
ATOM 1349 C C . ARG A 1 174 ? -11.713 -6.697 5.491 1.00 94.38 174 ARG A C 1
ATOM 1351 O O . ARG A 1 174 ? -11.928 -7.614 4.690 1.00 94.38 174 ARG A O 1
ATOM 1358 N N . LEU A 1 175 ? -10.756 -6.748 6.415 1.00 92.19 175 LEU A N 1
ATOM 1359 C CA . LEU A 1 175 ? -9.824 -7.865 6.587 1.00 92.19 175 LEU A CA 1
ATOM 1360 C C . LEU A 1 175 ? -10.464 -9.071 7.288 1.00 92.19 175 LEU A C 1
ATOM 1362 O O . LEU A 1 175 ? -10.009 -10.195 7.075 1.00 92.19 175 LEU A O 1
ATOM 1366 N N . SER A 1 176 ? -11.532 -8.860 8.063 1.00 90.38 176 SER A N 1
ATOM 1367 C CA . SER A 1 176 ? -12.303 -9.933 8.711 1.00 90.38 176 SER A CA 1
ATOM 1368 C C . SER A 1 176 ? -13.261 -10.671 7.768 1.00 90.38 176 SER A C 1
ATOM 1370 O O . SER A 1 176 ? -13.712 -11.772 8.092 1.00 90.38 176 SER A O 1
ATOM 1372 N N . ARG A 1 177 ? -13.544 -10.125 6.576 1.00 93.06 177 ARG A N 1
ATOM 1373 C CA . ARG A 1 177 ? -14.411 -10.780 5.584 1.00 93.06 177 ARG A CA 1
ATOM 1374 C C . ARG A 1 177 ? -13.881 -12.163 5.183 1.00 93.06 177 ARG A C 1
ATOM 1376 O O . ARG A 1 177 ? -12.676 -12.434 5.166 1.00 93.06 177 ARG A O 1
ATOM 1383 N N . VAL A 1 178 ? -14.811 -13.053 4.834 1.00 90.44 178 VAL A N 1
ATOM 1384 C CA . VAL A 1 178 ? -14.522 -14.467 4.529 1.00 90.44 178 VAL A CA 1
ATOM 1385 C C . VAL A 1 178 ? -13.537 -14.605 3.368 1.00 90.44 178 VAL A C 1
ATOM 1387 O O . VAL A 1 178 ? -12.657 -15.458 3.401 1.00 90.44 178 VAL A O 1
ATOM 1390 N N . ASP A 1 179 ? -13.617 -13.735 2.363 1.00 92.00 179 ASP A N 1
ATOM 1391 C CA . ASP A 1 179 ? -12.715 -13.769 1.214 1.00 92.00 179 ASP A CA 1
ATOM 1392 C C . ASP A 1 179 ? -11.251 -13.496 1.603 1.00 92.00 179 ASP A C 1
ATOM 1394 O O . ASP A 1 179 ? -10.366 -14.233 1.169 1.00 92.00 179 ASP A O 1
ATOM 1398 N N . CYS A 1 180 ? -11.008 -12.511 2.472 1.00 90.88 180 CYS A N 1
ATOM 1399 C CA . CYS A 1 180 ? -9.703 -12.217 3.068 1.00 90.88 180 CYS A CA 1
ATOM 1400 C C . CYS A 1 180 ? -9.193 -13.379 3.926 1.00 90.88 180 CYS A C 1
ATOM 1402 O O . CYS A 1 180 ? -8.006 -13.709 3.886 1.00 90.88 180 CYS A O 1
ATOM 1404 N N . SER A 1 181 ? -10.090 -14.017 4.680 1.00 87.00 181 SER A N 1
ATOM 1405 C CA . SER A 1 181 ? -9.757 -15.144 5.555 1.00 87.00 181 SER A CA 1
ATOM 1406 C C . SER A 1 181 ? -9.459 -16.437 4.796 1.00 87.00 181 SER A C 1
ATOM 1408 O O . SER A 1 181 ? -8.615 -17.201 5.248 1.00 87.00 181 SER A O 1
ATOM 1410 N N . CYS A 1 182 ? -10.122 -16.693 3.662 1.00 86.50 182 CYS A N 1
ATOM 1411 C CA . CYS A 1 182 ? -9.968 -17.920 2.871 1.00 86.50 182 CYS A CA 1
ATOM 1412 C C . CYS A 1 182 ? -8.888 -17.816 1.792 1.00 86.50 182 CYS A C 1
ATOM 1414 O O . CYS A 1 182 ? -8.196 -18.796 1.522 1.00 86.50 182 CYS A O 1
ATOM 1416 N N . ARG A 1 183 ? -8.746 -16.651 1.152 1.00 89.38 183 ARG A N 1
ATOM 1417 C CA . ARG A 1 183 ? -7.795 -16.458 0.046 1.00 89.38 183 ARG A CA 1
ATOM 1418 C C . ARG A 1 183 ? -6.504 -15.794 0.499 1.00 89.38 183 ARG A C 1
ATOM 1420 O O . ARG A 1 183 ? -5.475 -15.993 -0.133 1.00 89.38 183 ARG A O 1
ATOM 1427 N N . GLY A 1 184 ? -6.533 -15.064 1.611 1.00 92.06 184 GLY A N 1
ATOM 1428 C CA . GLY A 1 184 ? -5.454 -14.160 1.983 1.00 92.06 184 GLY A CA 1
ATOM 1429 C C . GLY A 1 184 ? -5.607 -12.791 1.323 1.00 92.06 184 GLY A C 1
ATOM 1430 O O . GLY A 1 184 ? -6.506 -12.562 0.510 1.00 92.06 184 GLY A O 1
ATOM 1431 N N . TRP A 1 185 ? -4.730 -11.864 1.686 1.00 94.81 185 TRP A N 1
ATOM 1432 C CA . TRP A 1 185 ? -4.834 -10.465 1.285 1.00 94.81 185 TRP A CA 1
ATOM 1433 C C . TRP A 1 185 ? -3.473 -9.791 1.146 1.00 94.81 185 TRP A C 1
ATOM 1435 O O . TRP A 1 185 ? -2.479 -10.204 1.752 1.00 94.81 185 TRP A O 1
ATOM 1445 N N . ILE A 1 186 ? -3.452 -8.724 0.353 1.00 95.75 186 ILE A N 1
ATOM 1446 C CA . ILE A 1 186 ? -2.343 -7.786 0.219 1.00 95.75 186 ILE A CA 1
ATOM 1447 C C . ILE A 1 186 ? -2.863 -6.415 0.638 1.00 95.75 186 ILE A C 1
ATOM 1449 O O . ILE A 1 186 ? -3.754 -5.875 -0.004 1.00 95.75 186 ILE A O 1
ATOM 1453 N N . LEU A 1 187 ? -2.307 -5.853 1.707 1.00 95.62 187 LEU A N 1
ATOM 1454 C CA . LEU A 1 187 ? -2.626 -4.512 2.182 1.00 95.62 187 LEU A CA 1
ATOM 1455 C C . LEU A 1 187 ? -1.547 -3.535 1.722 1.00 95.62 187 LEU A C 1
ATOM 1457 O O . LEU A 1 187 ? -0.355 -3.749 1.968 1.00 95.62 187 LEU A O 1
ATOM 1461 N N . HIS A 1 188 ? -1.964 -2.442 1.085 1.00 94.31 188 HIS A N 1
ATOM 1462 C CA . HIS A 1 188 ? -1.074 -1.344 0.724 1.00 94.31 188 HIS A CA 1
ATOM 1463 C C . HIS A 1 188 ? -1.717 0.033 0.941 1.00 94.31 188 HIS A C 1
ATOM 1465 O O . HIS A 1 188 ? -2.933 0.214 0.876 1.00 94.31 188 HIS A O 1
ATOM 1471 N N . GLY A 1 189 ? -0.870 1.042 1.167 1.00 89.06 189 GLY A N 1
ATOM 1472 C CA . GLY A 1 189 ? -1.307 2.406 1.498 1.00 89.06 189 GLY A CA 1
ATOM 1473 C C . GLY A 1 189 ? -1.615 2.638 2.983 1.00 89.06 189 GLY A C 1
ATOM 1474 O O . GLY A 1 189 ? -2.083 3.716 3.320 1.00 89.06 189 GLY A O 1
ATOM 1475 N N . PHE A 1 190 ? -1.361 1.643 3.837 1.00 92.25 190 PHE A N 1
ATOM 1476 C CA . PHE A 1 190 ? -1.376 1.706 5.301 1.00 92.25 190 PHE A CA 1
ATOM 1477 C C . PHE A 1 190 ? -0.552 0.517 5.843 1.00 92.25 190 PHE A C 1
ATOM 1479 O O . PHE A 1 190 ? -0.578 -0.541 5.203 1.00 92.25 190 PHE A O 1
ATOM 1486 N N . PRO A 1 191 ? 0.165 0.627 6.975 1.00 92.19 191 PRO A N 1
ATOM 1487 C CA . PRO A 1 191 ? 0.465 1.839 7.740 1.00 92.19 191 PRO A CA 1
ATOM 1488 C C . PRO A 1 191 ? 1.498 2.729 7.026 1.00 92.19 191 PRO A C 1
ATOM 1490 O O . PRO A 1 191 ? 2.301 2.252 6.220 1.00 92.19 191 PRO A O 1
ATOM 1493 N N . CYS A 1 192 ? 1.472 4.023 7.330 1.00 87.62 192 CYS A N 1
ATOM 1494 C CA . CYS A 1 192 ? 2.361 5.049 6.777 1.00 87.62 192 CYS A CA 1
ATOM 1495 C C . CYS A 1 192 ? 3.367 5.597 7.800 1.00 87.62 192 CYS A C 1
ATOM 1497 O O . CYS A 1 192 ? 4.331 6.244 7.392 1.00 87.62 192 CYS A O 1
ATOM 1499 N N . ASP A 1 193 ? 3.161 5.337 9.091 1.00 87.19 193 ASP A N 1
ATOM 1500 C CA . ASP A 1 193 ? 4.051 5.729 10.185 1.00 87.19 193 ASP A CA 1
ATOM 1501 C C . ASP A 1 193 ? 4.139 4.644 11.272 1.00 87.19 193 ASP A C 1
ATOM 1503 O O . ASP A 1 193 ? 3.448 3.616 11.234 1.00 87.19 193 ASP A O 1
ATOM 1507 N N . LEU A 1 194 ? 5.045 4.852 12.230 1.00 87.06 194 LEU A N 1
ATOM 1508 C CA . LEU A 1 194 ? 5.278 3.912 13.328 1.00 87.06 194 LEU A CA 1
ATOM 1509 C C . LEU A 1 194 ? 4.042 3.711 14.220 1.00 87.06 194 LEU A C 1
ATOM 1511 O O . LEU A 1 194 ? 3.816 2.599 14.702 1.00 87.06 194 LEU A O 1
ATOM 1515 N N . GLN A 1 195 ? 3.268 4.766 14.476 1.00 87.81 195 GLN A N 1
ATOM 1516 C CA . GLN A 1 195 ? 2.111 4.696 15.367 1.00 87.81 195 GLN A CA 1
ATOM 1517 C C . GLN A 1 195 ? 1.024 3.814 14.750 1.00 87.81 195 GLN A C 1
ATOM 1519 O O . GLN A 1 195 ? 0.574 2.864 15.388 1.00 87.81 195 GLN A O 1
ATOM 1524 N N . GLN A 1 196 ? 0.705 4.037 13.477 1.00 90.88 196 GLN A N 1
ATOM 1525 C CA . GLN A 1 196 ? -0.215 3.204 12.707 1.00 90.88 196 GLN A CA 1
ATOM 1526 C C . GLN A 1 196 ? 0.244 1.744 12.640 1.00 90.88 196 GLN A C 1
ATOM 1528 O O . GLN A 1 196 ? -0.571 0.826 12.730 1.00 90.88 196 GLN A O 1
ATOM 1533 N N . ALA A 1 197 ? 1.553 1.507 12.501 1.00 89.56 197 ALA A N 1
ATOM 1534 C CA . ALA A 1 197 ? 2.098 0.156 12.460 1.00 89.56 197 ALA A CA 1
ATOM 1535 C C . ALA A 1 197 ? 1.917 -0.605 13.775 1.00 89.56 197 ALA A C 1
ATOM 1537 O O . ALA A 1 197 ? 1.625 -1.799 13.726 1.00 89.56 197 ALA A O 1
ATOM 1538 N N . LYS A 1 198 ? 2.071 0.067 14.922 1.00 87.62 198 LYS A N 1
ATOM 1539 C CA . LYS A 1 198 ? 1.802 -0.525 16.239 1.00 87.62 198 LYS A CA 1
ATOM 1540 C C . LYS A 1 198 ? 0.323 -0.857 16.392 1.00 87.62 198 LYS A C 1
ATOM 1542 O O . LYS A 1 198 ? -0.008 -2.002 16.677 1.00 87.62 198 LYS A O 1
ATOM 1547 N N . SER A 1 199 ? -0.555 0.096 16.083 1.00 88.00 199 SER A N 1
ATOM 1548 C CA . SER A 1 199 ? -2.001 -0.115 16.170 1.00 88.00 199 SER A CA 1
ATOM 1549 C C . SER A 1 199 ? -2.484 -1.263 15.274 1.00 88.00 199 SER A C 1
ATOM 1551 O O . SER A 1 199 ? -3.366 -2.021 15.666 1.00 88.00 199 SER A O 1
ATOM 1553 N N . LEU A 1 200 ? -1.880 -1.444 14.092 1.00 87.81 200 LEU A N 1
ATOM 1554 C CA . LEU A 1 200 ? -2.196 -2.563 13.196 1.00 87.81 200 LEU A CA 1
ATOM 1555 C C . LEU A 1 200 ? -1.700 -3.926 13.712 1.00 87.81 200 LEU A C 1
ATOM 1557 O O . LEU A 1 200 ? -2.253 -4.953 13.339 1.00 87.81 200 LEU A O 1
ATOM 1561 N N . GLN A 1 201 ? -0.637 -3.965 14.519 1.00 82.56 201 GLN A N 1
ATOM 1562 C CA . GLN A 1 201 ? -0.155 -5.214 15.126 1.00 82.56 201 GLN A CA 1
ATOM 1563 C C . GLN A 1 201 ? -0.988 -5.642 16.337 1.00 82.56 201 GLN A C 1
ATOM 1565 O O . GLN A 1 201 ? -1.045 -6.832 16.639 1.00 82.56 201 GLN A O 1
ATOM 1570 N N . GLU A 1 202 ? -1.577 -4.676 17.039 1.00 74.88 202 GLU A N 1
ATOM 1571 C CA . GLU A 1 202 ? -2.387 -4.886 18.243 1.00 74.88 202 GLU A CA 1
ATOM 1572 C C . GLU A 1 202 ? -3.868 -5.188 17.937 1.00 74.88 202 GLU A C 1
ATOM 1574 O O . GLU A 1 202 ? -4.601 -5.574 18.848 1.00 74.88 202 GLU A O 1
ATOM 1579 N N . SER A 1 203 ? -4.297 -5.028 16.677 1.00 59.84 203 SER A N 1
ATOM 1580 C CA . SER A 1 203 ? -5.663 -5.291 16.186 1.00 59.84 203 SER A CA 1
ATOM 1581 C C . SER A 1 203 ? -5.829 -6.676 15.560 1.00 59.84 203 SER A C 1
ATOM 1583 O O . SER A 1 203 ? -6.95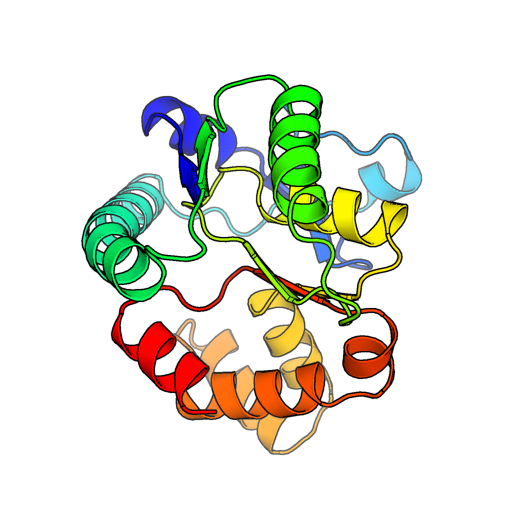7 -7.210 15.670 1.00 59.84 203 SER A O 1
#